Protein AF-A0A383AB41-F1 (afdb_monomer_lite)

Secondary structure (DSSP, 8-state):
--HHHHHTT-----------HHHHHHHHHHHHHTT---HHHHEEEEE-TTSSEE-HHHHHHHHHHHHHHHHHHHHHHHHHHHH-TTS-GGGB-TTTTHHHHHTT-EEEEEET-EEEEEETTTEEEEEE-SEEEETTTTEEEEETHHHH-TTTTHHHHHHHHHHHHB-STTTHHHHHHHHHHHTT-SHHHHHHHHHHTTPPP--PPPPHHHHHHHHHHHHHHSSHHHHHHHH-GGGTT--GGGGG-HHHHTT-

Organism: NCBI:txid408172

Structure (mmCIF, N/CA/C/O backbone):
data_AF-A0A383AB41-F1
#
_entry.id   AF-A0A383AB41-F1
#
loop_
_atom_site.group_PDB
_atom_site.id
_atom_site.type_symbol
_atom_site.label_atom_id
_atom_site.label_alt_id
_atom_site.label_comp_id
_atom_site.label_asym_id
_atom_site.label_entity_id
_atom_site.label_seq_id
_atom_site.pdbx_PDB_ins_code
_atom_site.Cartn_x
_atom_site.Cartn_y
_atom_site.Cartn_z
_atom_site.occupancy
_atom_site.B_iso_or_equiv
_atom_site.auth_seq_id
_atom_site.auth_comp_id
_atom_site.auth_asym_id
_atom_site.auth_atom_id
_atom_site.pdbx_PDB_model_num
ATOM 1 N N . PRO A 1 1 ? -32.112 11.822 20.549 1.00 43.75 1 PRO A N 1
ATOM 2 C CA . PRO A 1 1 ? -31.800 10.436 20.979 1.00 43.75 1 PRO A CA 1
ATOM 3 C C . PRO A 1 1 ? -30.364 10.074 20.582 1.00 43.75 1 PRO A C 1
ATOM 5 O O . PRO A 1 1 ? -30.014 10.236 19.418 1.00 43.75 1 PRO A O 1
ATOM 8 N N . THR A 1 2 ? -29.522 9.680 21.540 1.00 41.16 2 THR A N 1
ATOM 9 C CA . THR A 1 2 ? -28.136 9.263 21.270 1.00 41.16 2 THR A CA 1
ATOM 10 C C . THR A 1 2 ? -28.107 7.908 20.558 1.00 41.16 2 THR A C 1
ATOM 12 O O . THR A 1 2 ? -29.038 7.113 20.694 1.00 41.16 2 THR A O 1
ATOM 15 N N . LEU A 1 3 ? -27.044 7.642 19.795 1.00 40.38 3 LEU A N 1
ATOM 16 C CA . LEU A 1 3 ? -26.811 6.362 19.113 1.00 40.38 3 LEU A CA 1
ATOM 17 C C . LEU A 1 3 ? -26.874 5.173 20.095 1.00 40.38 3 LEU A C 1
ATOM 19 O O . LEU A 1 3 ? -27.523 4.175 19.806 1.00 40.38 3 LEU A O 1
ATOM 23 N N . GLU A 1 4 ? -26.351 5.322 21.315 1.00 42.09 4 GLU A N 1
ATOM 24 C CA . GLU A 1 4 ? -26.454 4.316 22.392 1.00 42.09 4 GLU A CA 1
ATOM 25 C C . GLU A 1 4 ? -27.903 3.999 22.811 1.00 42.09 4 GLU A C 1
ATOM 27 O O . GLU A 1 4 ? -28.241 2.853 23.125 1.00 42.09 4 GLU A O 1
ATOM 32 N N . ALA A 1 5 ? -28.800 4.993 22.775 1.00 46.34 5 ALA A N 1
ATOM 33 C CA . ALA A 1 5 ? -30.218 4.790 23.077 1.00 46.34 5 ALA A CA 1
ATOM 34 C C . ALA A 1 5 ? -30.960 4.034 21.956 1.00 46.34 5 ALA A C 1
ATOM 36 O O . ALA A 1 5 ? -31.997 3.424 22.217 1.00 46.34 5 ALA A O 1
ATOM 37 N N . LEU A 1 6 ? -30.430 4.059 20.728 1.00 42.47 6 LEU A N 1
ATOM 38 C CA . LEU A 1 6 ? -30.897 3.244 19.602 1.00 42.47 6 LEU A CA 1
ATOM 39 C C . LEU A 1 6 ? -30.315 1.820 19.659 1.00 42.47 6 LEU A C 1
ATOM 41 O O . LEU A 1 6 ? -31.045 0.860 19.419 1.00 42.47 6 LEU A O 1
ATOM 45 N N . PHE A 1 7 ? -29.045 1.666 20.052 1.00 54.84 7 PHE A N 1
ATOM 46 C CA . PHE A 1 7 ? -28.349 0.371 20.085 1.00 54.84 7 PHE A CA 1
ATOM 47 C C . PHE A 1 7 ? -28.771 -0.560 21.225 1.00 54.84 7 PHE A C 1
ATOM 49 O O . PHE A 1 7 ? -28.757 -1.775 21.061 1.00 54.84 7 PHE A O 1
ATOM 56 N N . SER A 1 8 ? -29.198 -0.023 22.368 1.00 46.53 8 SER A N 1
ATOM 57 C CA . SER A 1 8 ? -29.609 -0.842 23.522 1.00 46.53 8 SER A CA 1
ATOM 58 C C . SER A 1 8 ? -30.982 -1.518 23.375 1.00 46.53 8 SER A C 1
ATOM 60 O O . SER A 1 8 ? -31.343 -2.342 24.214 1.00 46.53 8 SER A O 1
ATOM 62 N N . LYS A 1 9 ? -31.767 -1.183 22.338 1.00 45.81 9 LYS A N 1
ATOM 63 C CA . LYS A 1 9 ? -33.166 -1.634 22.192 1.00 45.81 9 LYS A CA 1
ATOM 64 C C . LYS A 1 9 ? -33.452 -2.547 21.000 1.00 45.81 9 LYS A C 1
ATOM 66 O O . LYS A 1 9 ? -34.485 -3.212 21.016 1.00 45.81 9 LYS A O 1
ATOM 71 N N . ALA A 1 10 ? -32.595 -2.593 19.983 1.00 44.16 10 ALA A N 1
ATOM 72 C CA . ALA A 1 10 ? -32.853 -3.372 18.774 1.00 44.16 10 ALA A CA 1
ATOM 73 C C . ALA A 1 10 ? -32.077 -4.696 18.808 1.00 44.16 10 ALA A C 1
ATOM 75 O O . ALA A 1 10 ? -30.892 -4.757 18.492 1.00 44.16 10 ALA A O 1
ATOM 76 N N . GLY A 1 11 ? -32.765 -5.762 19.221 1.00 47.12 11 GLY A N 1
ATOM 77 C CA . GLY A 1 11 ? -32.310 -7.128 18.997 1.00 47.12 11 GLY A CA 1
ATOM 78 C C . GLY A 1 11 ? -32.213 -7.425 17.498 1.00 47.12 11 GLY A C 1
ATOM 79 O O . GLY A 1 11 ? -33.107 -7.067 16.734 1.00 47.12 11 GLY A O 1
ATOM 80 N N . THR A 1 12 ? -31.128 -8.110 17.137 1.00 42.53 12 THR A N 1
ATOM 81 C CA . THR A 1 12 ? -30.779 -8.618 15.801 1.00 42.53 12 THR A CA 1
ATOM 82 C C . THR A 1 12 ? -30.351 -7.550 14.790 1.00 42.53 12 THR A C 1
ATOM 84 O O . THR A 1 12 ? -31.156 -6.798 14.248 1.00 42.53 12 THR A O 1
ATOM 87 N N . PHE A 1 13 ? -29.049 -7.542 14.492 1.00 38.53 13 PHE A N 1
ATOM 88 C CA . PHE A 1 13 ? -28.473 -6.807 13.370 1.00 38.53 13 PHE A CA 1
ATOM 89 C C . PHE A 1 13 ? -28.635 -7.611 12.080 1.00 38.53 13 PHE A C 1
ATOM 91 O O . PHE A 1 13 ? -28.317 -8.799 12.042 1.00 38.53 13 PHE A O 1
ATOM 98 N N . TYR A 1 14 ? -29.070 -6.941 11.018 1.00 37.81 14 TYR A N 1
ATOM 99 C CA . TYR A 1 14 ? -28.999 -7.462 9.660 1.00 37.81 14 TYR A CA 1
ATOM 100 C C . TYR A 1 14 ? -27.731 -6.899 9.019 1.00 37.81 14 TYR A C 1
ATOM 102 O O . TYR A 1 14 ? -27.627 -5.692 8.801 1.00 37.81 14 TYR A O 1
ATOM 110 N N . LEU A 1 15 ? -26.751 -7.766 8.757 1.00 36.25 15 LEU A N 1
ATOM 111 C CA . LEU A 1 15 ? -25.710 -7.455 7.783 1.00 36.25 15 LEU A CA 1
ATOM 112 C C . LEU A 1 15 ? -26.409 -7.339 6.425 1.00 36.25 15 LEU A C 1
ATOM 114 O O . LEU A 1 15 ? -27.062 -8.286 5.992 1.00 36.25 15 LEU A O 1
ATOM 118 N N . VAL A 1 16 ? -26.312 -6.177 5.782 1.00 39.78 16 VAL A N 1
ATOM 119 C CA . VAL A 1 16 ? -26.738 -6.031 4.389 1.00 39.78 16 VAL A CA 1
ATOM 120 C C . VAL A 1 16 ? -25.757 -6.852 3.556 1.00 39.78 16 VAL A C 1
ATOM 122 O O . VAL A 1 16 ? -24.579 -6.503 3.469 1.00 39.78 16 VAL A O 1
ATOM 125 N N . GLU A 1 17 ? -26.226 -7.972 3.002 1.00 37.12 17 GLU A N 1
ATOM 126 C CA . GLU A 1 17 ? -25.516 -8.673 1.933 1.00 37.12 17 GLU A CA 1
ATOM 127 C C . GLU A 1 17 ? -25.260 -7.670 0.807 1.00 37.12 17 GLU A C 1
ATOM 129 O O . GLU A 1 17 ? -26.157 -6.932 0.399 1.00 37.12 17 GLU A O 1
ATOM 134 N N . THR A 1 18 ? -24.015 -7.598 0.343 1.00 43.16 18 THR A N 1
ATOM 135 C CA . THR A 1 18 ? -23.634 -6.716 -0.757 1.00 43.16 18 THR A CA 1
ATOM 136 C C . THR A 1 18 ? -24.406 -7.122 -2.008 1.00 43.16 18 THR A C 1
ATOM 138 O O . THR A 1 18 ? -24.096 -8.149 -2.612 1.00 43.16 18 THR A O 1
ATOM 141 N N . GLY A 1 19 ? -25.403 -6.317 -2.378 1.00 47.19 19 GLY A N 1
ATOM 142 C CA . GLY A 1 19 ? -26.074 -6.401 -3.670 1.00 47.19 19 GLY A CA 1
ATOM 143 C C . GLY A 1 19 ? -25.111 -6.145 -4.839 1.00 47.19 19 GLY A C 1
ATOM 144 O O . GLY A 1 19 ? -23.939 -5.797 -4.624 1.00 47.19 19 GLY A O 1
ATOM 145 N N . PRO A 1 20 ? -25.575 -6.345 -6.084 1.00 51.84 20 PRO A N 1
ATOM 146 C CA . PRO A 1 20 ? -24.799 -6.055 -7.285 1.00 51.84 20 PRO A CA 1
ATOM 147 C C . PRO A 1 20 ? -24.289 -4.597 -7.302 1.00 51.84 20 PRO A C 1
ATOM 149 O O . PRO A 1 20 ? -24.782 -3.721 -6.591 1.00 51.84 20 PRO A O 1
ATOM 152 N N . ALA A 1 21 ? -23.199 -4.353 -8.039 1.00 48.94 21 ALA A N 1
ATOM 153 C CA . ALA A 1 21 ? -22.392 -3.130 -7.924 1.00 48.94 21 ALA A CA 1
ATOM 154 C C . ALA A 1 21 ? -23.170 -1.821 -8.179 1.00 48.94 21 ALA A C 1
ATOM 156 O O . ALA A 1 21 ? -22.799 -0.784 -7.634 1.00 48.94 21 ALA A O 1
ATOM 157 N N . ASP A 1 22 ? -24.238 -1.889 -8.969 1.00 51.09 22 ASP A N 1
ATOM 158 C CA . ASP A 1 22 ? -25.191 -0.819 -9.265 1.00 51.09 22 ASP A CA 1
ATOM 159 C C . ASP A 1 22 ? -26.064 -0.437 -8.058 1.00 51.09 22 ASP A C 1
ATOM 161 O O . ASP A 1 22 ? -26.253 0.747 -7.788 1.00 51.09 22 ASP A O 1
ATOM 165 N N . GLU A 1 23 ? -26.501 -1.403 -7.248 1.00 51.78 23 GLU A N 1
ATOM 166 C CA . GLU A 1 23 ? -27.248 -1.130 -6.007 1.00 51.78 23 GLU A CA 1
ATOM 167 C C . GLU A 1 23 ? -26.352 -0.528 -4.910 1.00 51.78 23 GLU A C 1
ATOM 169 O O . GLU A 1 23 ? -26.808 0.183 -4.010 1.00 51.78 23 GLU A O 1
ATOM 174 N N . ARG A 1 24 ? -25.039 -0.776 -4.986 1.00 55.59 24 ARG A N 1
ATOM 175 C CA . ARG A 1 24 ? -24.060 -0.305 -3.997 1.00 55.59 24 ARG A CA 1
ATOM 176 C C . ARG A 1 24 ? -23.895 1.216 -4.022 1.00 55.59 24 ARG A C 1
ATOM 178 O O . ARG A 1 24 ? -23.726 1.816 -2.960 1.00 55.59 24 ARG A O 1
ATOM 185 N N . GLU A 1 25 ? -23.972 1.840 -5.198 1.00 54.09 25 GLU A N 1
ATOM 186 C CA . GLU A 1 25 ? -23.943 3.302 -5.339 1.00 54.09 25 GLU A CA 1
ATOM 187 C C . GLU A 1 25 ? -25.196 3.956 -4.751 1.00 54.09 25 GLU A C 1
ATOM 189 O O . GLU A 1 25 ? -25.080 4.958 -4.046 1.00 54.09 25 GLU A O 1
ATOM 194 N N . GLU A 1 26 ? -26.378 3.368 -4.955 1.00 56.12 26 GLU A N 1
ATOM 195 C CA . GLU 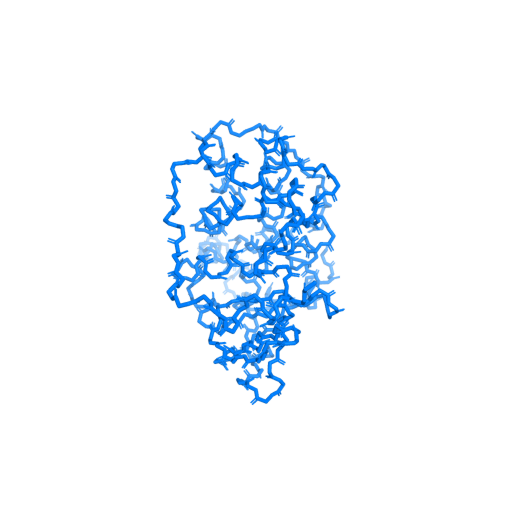A 1 26 ? -27.633 3.881 -4.390 1.00 56.12 26 GLU A CA 1
ATOM 196 C C . GLU A 1 26 ? -27.657 3.780 -2.860 1.00 56.12 26 GLU A C 1
ATOM 198 O O . GLU A 1 26 ? -28.060 4.726 -2.178 1.00 56.12 26 GLU A O 1
ATOM 203 N N . VAL A 1 27 ? -27.154 2.677 -2.296 1.00 57.62 27 VAL A N 1
ATOM 204 C CA . VAL A 1 27 ? -27.009 2.507 -0.840 1.00 57.62 27 VAL A CA 1
ATOM 205 C C . VAL A 1 27 ? -26.000 3.504 -0.263 1.00 57.62 27 VAL A C 1
ATOM 207 O O . VAL A 1 27 ? -26.251 4.100 0.787 1.00 57.62 27 VAL A O 1
ATOM 210 N N . ILE A 1 28 ? -24.879 3.732 -0.954 1.00 59.03 28 ILE A N 1
ATOM 211 C CA . ILE A 1 28 ? -23.882 4.739 -0.571 1.00 59.03 28 ILE A CA 1
ATOM 212 C C . ILE A 1 28 ? -24.489 6.146 -0.609 1.00 59.03 28 ILE A C 1
ATOM 214 O O . ILE A 1 28 ? -24.371 6.881 0.372 1.00 59.03 28 ILE A O 1
ATOM 218 N N . ALA A 1 29 ? -25.173 6.509 -1.695 1.00 60.25 29 ALA A N 1
ATOM 219 C CA . ALA A 1 29 ? -25.826 7.805 -1.842 1.00 60.25 29 ALA A CA 1
ATOM 220 C C . ALA A 1 29 ? -26.911 8.012 -0.775 1.00 60.25 29 ALA A C 1
ATOM 222 O O . ALA A 1 29 ? -27.031 9.102 -0.214 1.00 60.25 29 ALA A O 1
ATOM 223 N N . PHE A 1 30 ? -27.659 6.959 -0.439 1.00 59.47 30 PHE A N 1
ATOM 224 C CA . PHE A 1 30 ? -28.627 6.970 0.651 1.00 59.47 30 PHE A CA 1
ATOM 225 C C . PHE A 1 30 ? -27.957 7.199 2.014 1.00 59.47 30 PHE A C 1
ATOM 227 O O . PHE A 1 30 ? -28.417 8.047 2.777 1.00 59.47 30 PHE A O 1
ATOM 234 N N . TYR A 1 31 ? -26.857 6.507 2.329 1.00 56.84 31 TYR A N 1
ATOM 235 C CA . TYR A 1 31 ? -26.125 6.716 3.587 1.00 56.84 31 TYR A CA 1
ATOM 236 C C . TYR A 1 31 ? -25.540 8.124 3.694 1.00 56.84 31 TYR A C 1
ATOM 238 O O . TYR A 1 31 ? -25.684 8.760 4.742 1.00 56.84 31 TYR A O 1
ATOM 246 N N . ASP A 1 32 ? -24.965 8.639 2.607 1.00 56.56 32 ASP A N 1
ATOM 247 C CA . ASP A 1 32 ? -24.421 9.994 2.546 1.00 56.56 32 ASP A CA 1
ATOM 248 C C . ASP A 1 32 ? -25.549 11.041 2.716 1.00 56.56 32 ASP A C 1
ATOM 250 O O . ASP A 1 32 ? -25.427 11.961 3.532 1.00 56.56 32 ASP A O 1
ATOM 254 N N . ALA A 1 33 ? -26.699 10.865 2.046 1.00 60.09 33 ALA A N 1
ATOM 255 C CA . ALA A 1 33 ? -27.877 11.734 2.182 1.00 60.09 33 ALA A CA 1
ATOM 256 C C . ALA A 1 33 ? -28.480 11.705 3.597 1.00 60.09 33 ALA A C 1
ATOM 258 O O . ALA A 1 33 ? -28.893 12.738 4.133 1.00 60.09 33 ALA A O 1
ATOM 259 N N . MET A 1 34 ? -28.489 10.531 4.228 1.00 55.38 34 MET A N 1
ATOM 260 C CA . MET A 1 34 ? -28.978 10.333 5.592 1.00 55.38 34 MET A CA 1
ATOM 261 C C . MET A 1 34 ? -27.948 10.716 6.663 1.00 55.38 34 MET A C 1
ATOM 263 O O . MET A 1 34 ? -28.256 10.644 7.855 1.00 55.38 34 MET A O 1
ATOM 267 N N . LYS A 1 35 ? -26.737 11.140 6.266 1.00 54.66 35 LYS A N 1
ATOM 268 C CA . LYS A 1 35 ? -25.600 11.425 7.159 1.00 54.66 35 LYS A CA 1
ATOM 269 C C . LYS A 1 35 ? -25.277 10.257 8.099 1.00 54.66 35 LYS A C 1
ATOM 271 O O . LYS A 1 35 ? -24.832 10.463 9.231 1.00 54.66 35 LYS A O 1
ATOM 276 N N . ILE A 1 36 ? -25.523 9.032 7.642 1.00 50.25 36 ILE A N 1
ATOM 277 C CA . ILE A 1 36 ? -25.194 7.818 8.381 1.00 50.25 36 ILE A CA 1
ATOM 278 C C . ILE A 1 36 ? -23.685 7.628 8.254 1.00 50.25 36 ILE A C 1
ATOM 280 O O . ILE A 1 36 ? -23.172 7.358 7.170 1.00 50.25 36 ILE A O 1
ATOM 284 N N . ARG A 1 37 ? -22.958 7.797 9.364 1.00 48.31 37 ARG A N 1
ATOM 285 C CA . ARG A 1 37 ? -21.518 7.519 9.398 1.00 48.31 37 ARG A CA 1
ATOM 286 C C . ARG A 1 37 ? -21.278 6.037 9.125 1.00 48.31 37 ARG A C 1
ATOM 288 O O . ARG A 1 37 ? -21.900 5.181 9.754 1.00 48.31 37 ARG A O 1
ATOM 295 N N . ARG A 1 38 ? -20.342 5.733 8.225 1.00 57.91 38 ARG A N 1
ATOM 296 C CA . ARG A 1 38 ? -19.913 4.353 7.977 1.00 57.91 38 ARG A CA 1
ATOM 297 C C . ARG A 1 38 ? -19.118 3.869 9.179 1.00 57.91 38 ARG A C 1
ATOM 299 O O . ARG A 1 38 ? -18.475 4.662 9.869 1.00 57.91 38 ARG A O 1
ATOM 306 N N . LEU A 1 39 ? -19.121 2.559 9.414 1.00 56.28 39 LEU A N 1
ATOM 307 C CA . LEU A 1 39 ? -18.402 1.981 10.548 1.00 56.28 39 LEU A CA 1
ATOM 308 C C . LEU A 1 39 ? -16.907 2.344 10.503 1.00 56.28 39 LEU A C 1
ATOM 310 O O . LEU A 1 39 ? -16.376 2.818 11.502 1.00 56.28 39 LEU A O 1
ATOM 314 N N . ARG A 1 40 ? -16.270 2.250 9.327 1.00 57.25 40 ARG A N 1
ATOM 315 C CA . ARG A 1 40 ? -14.868 2.656 9.105 1.00 57.25 40 ARG A CA 1
ATOM 316 C C . ARG A 1 40 ? -14.561 4.134 9.335 1.00 57.25 40 ARG A C 1
ATOM 318 O O . ARG A 1 40 ? -13.438 4.455 9.698 1.00 57.25 40 ARG A O 1
ATOM 325 N N . ASP A 1 41 ? -15.555 5.003 9.174 1.00 56.69 41 ASP A N 1
ATOM 326 C CA . ASP A 1 41 ? -15.418 6.445 9.416 1.00 56.69 41 ASP A CA 1
ATOM 327 C C . ASP A 1 41 ? -15.672 6.780 10.893 1.00 56.69 41 ASP A C 1
ATOM 329 O O . ASP A 1 41 ? -15.512 7.921 11.326 1.00 56.69 41 ASP A O 1
ATOM 333 N N . SER A 1 42 ? -16.143 5.792 11.660 1.00 61.66 42 SER A N 1
ATOM 334 C CA . SER A 1 42 ? -16.556 5.944 13.052 1.00 61.66 42 SER A CA 1
ATOM 335 C C . SER A 1 42 ? -15.531 5.387 14.032 1.00 61.66 42 SER A C 1
ATOM 337 O O . SER A 1 42 ? -15.504 5.846 15.173 1.00 61.66 42 SER A O 1
ATOM 339 N N . TYR A 1 43 ? -14.699 4.423 13.617 1.00 61.62 43 TYR A N 1
ATOM 340 C CA . TYR A 1 43 ? -13.622 3.911 14.460 1.00 61.62 43 TYR A CA 1
ATOM 341 C C . TYR A 1 43 ? -12.271 4.548 14.124 1.00 61.62 43 TYR A C 1
ATOM 343 O O . TYR A 1 43 ? -11.906 4.717 12.962 1.00 61.62 43 TYR A O 1
ATOM 351 N N . THR A 1 44 ? -11.489 4.861 15.156 1.00 67.12 44 THR A N 1
ATOM 352 C CA . THR A 1 44 ? -10.058 5.126 15.010 1.00 67.12 44 THR A CA 1
ATOM 353 C C . THR A 1 44 ? -9.309 3.805 15.075 1.00 67.12 44 THR A C 1
ATOM 355 O O . THR A 1 44 ? -9.674 2.903 15.822 1.00 67.12 44 THR A O 1
ATOM 358 N N . ALA A 1 45 ? -8.282 3.655 14.249 1.00 65.50 45 ALA A N 1
ATOM 359 C CA . ALA A 1 45 ? -7.452 2.462 14.233 1.00 65.50 45 ALA A CA 1
ATOM 360 C C . ALA A 1 45 ? -6.049 2.874 14.658 1.00 65.50 45 ALA A C 1
ATOM 362 O O . ALA A 1 45 ? -5.376 3.596 13.924 1.00 65.50 45 ALA A O 1
ATOM 363 N N . GLU A 1 46 ? -5.639 2.445 15.842 1.00 70.06 46 GLU A N 1
ATOM 364 C CA . GLU A 1 46 ? -4.334 2.754 16.413 1.00 70.06 46 GLU A CA 1
ATOM 365 C C . GLU A 1 46 ? -3.495 1.487 16.469 1.00 70.06 46 GLU A C 1
ATOM 367 O O . GLU A 1 46 ? -3.992 0.396 16.762 1.00 70.06 46 GLU A O 1
ATOM 372 N N . VAL A 1 47 ? -2.198 1.623 16.211 1.00 66.81 47 VAL A N 1
ATOM 373 C CA . VAL A 1 47 ? -1.257 0.534 16.474 1.00 66.81 47 VAL A CA 1
ATOM 374 C C . VAL A 1 47 ? -1.303 0.253 17.958 1.00 66.81 47 VAL A C 1
ATOM 376 O O . VAL A 1 47 ? -1.049 1.149 18.768 1.00 66.81 47 VAL A O 1
ATOM 379 N N . ASP A 1 48 ? -1.592 -0.986 18.337 1.00 69.38 48 ASP A N 1
ATOM 380 C CA . ASP A 1 48 ? -1.411 -1.347 19.729 1.00 69.38 48 ASP A CA 1
ATOM 381 C C . ASP A 1 48 ? 0.100 -1.346 19.991 1.00 69.38 48 ASP A C 1
ATOM 383 O O . ASP A 1 48 ? 0.826 -2.227 19.536 1.00 69.38 48 ASP A O 1
ATOM 387 N N . SER A 1 49 ? 0.586 -0.309 20.679 1.00 58.34 49 SER A N 1
ATOM 388 C CA . SER A 1 49 ? 2.013 -0.060 20.936 1.00 58.34 49 SER A CA 1
ATOM 389 C C . SER A 1 49 ? 2.710 -1.188 21.703 1.00 58.34 49 SER A C 1
ATOM 391 O O . SER A 1 49 ? 3.938 -1.218 21.774 1.00 58.34 49 SER A O 1
ATOM 393 N N . LYS A 1 50 ? 1.937 -2.124 22.268 1.00 66.12 50 LYS A N 1
ATOM 394 C CA . LYS A 1 50 ? 2.418 -3.336 22.943 1.00 66.12 50 LYS A CA 1
ATOM 395 C C . LYS A 1 50 ? 2.282 -4.602 22.093 1.00 66.12 50 LYS A C 1
ATOM 397 O O . LYS A 1 50 ? 2.672 -5.673 22.553 1.00 66.12 50 LYS A O 1
ATOM 402 N N . SER A 1 51 ? 1.705 -4.499 20.901 1.00 67.38 51 SER A N 1
ATOM 403 C CA . SER A 1 51 ? 1.450 -5.628 20.016 1.00 67.38 51 SER A CA 1
ATOM 404 C C . SER A 1 51 ? 2.533 -5.792 18.958 1.00 67.38 51 SER A C 1
ATOM 406 O O . SER A 1 51 ? 3.052 -4.824 18.399 1.00 67.38 51 SER A O 1
ATOM 408 N N . GLY A 1 52 ? 2.854 -7.053 18.689 1.00 80.38 52 GLY A N 1
ATOM 409 C CA . GLY A 1 52 ? 3.834 -7.436 17.690 1.00 80.38 52 GLY A CA 1
ATOM 410 C C . GLY A 1 52 ? 5.269 -7.012 18.011 1.00 80.38 52 GLY A C 1
ATOM 411 O O . GLY A 1 52 ? 5.587 -6.457 19.064 1.00 80.38 52 GLY A O 1
ATOM 412 N N . ARG A 1 53 ? 6.179 -7.333 17.094 1.00 87.19 53 ARG A N 1
ATOM 413 C CA . ARG A 1 53 ? 7.595 -6.961 17.186 1.00 87.19 53 ARG A CA 1
ATOM 414 C C . ARG A 1 53 ? 7.997 -6.191 15.941 1.00 87.19 53 ARG A C 1
ATOM 416 O O . ARG A 1 53 ? 7.902 -6.729 14.842 1.00 87.19 53 ARG A O 1
ATOM 423 N N . ASP A 1 54 ? 8.509 -4.977 16.124 1.00 88.62 54 ASP A N 1
ATOM 424 C CA . ASP A 1 54 ? 9.101 -4.209 15.030 1.00 88.62 54 ASP A CA 1
ATOM 425 C C . ASP A 1 54 ? 10.404 -4.875 14.569 1.00 88.62 54 ASP A C 1
ATOM 427 O O . ASP A 1 54 ? 11.357 -5.046 15.337 1.00 88.62 54 ASP A O 1
ATOM 431 N N . ILE A 1 55 ? 10.414 -5.290 13.309 1.00 89.06 55 ILE A N 1
ATOM 432 C CA . ILE A 1 55 ? 11.529 -5.961 12.643 1.00 89.06 55 ILE A CA 1
ATOM 433 C C . ILE A 1 55 ? 11.955 -5.208 11.377 1.00 89.06 55 ILE A C 1
ATOM 435 O O . ILE A 1 55 ? 12.628 -5.771 10.511 1.00 89.06 55 ILE A O 1
ATOM 439 N N . THR A 1 56 ? 11.587 -3.931 11.256 1.00 85.94 56 THR A N 1
ATOM 440 C CA . THR A 1 56 ? 11.853 -3.105 10.068 1.00 85.94 56 THR A CA 1
ATOM 441 C C . THR A 1 56 ? 13.334 -3.148 9.675 1.00 85.94 56 THR A C 1
ATOM 443 O O . THR A 1 56 ? 13.671 -3.444 8.530 1.00 85.94 56 THR A O 1
ATOM 446 N N .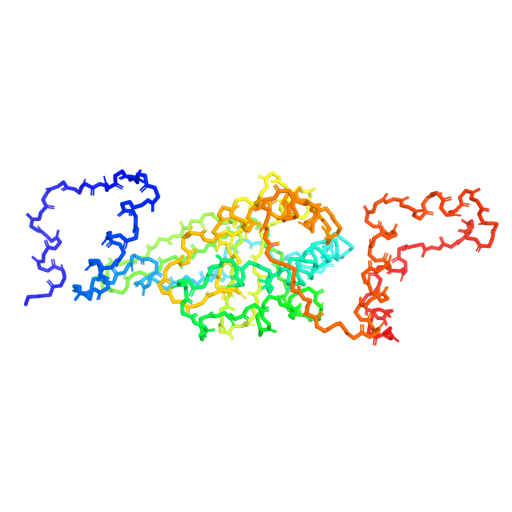 ASN A 1 57 ? 14.236 -2.999 10.651 1.00 82.88 57 ASN A N 1
ATOM 447 C CA . ASN A 1 57 ? 15.690 -3.023 10.431 1.00 82.88 57 ASN A CA 1
ATOM 448 C C . ASN A 1 57 ? 16.235 -4.390 9.972 1.00 82.88 57 ASN A C 1
ATOM 450 O O . ASN A 1 57 ? 17.328 -4.457 9.418 1.00 82.88 57 ASN A O 1
ATOM 454 N N . LEU A 1 58 ? 15.494 -5.479 10.198 1.00 81.31 58 LEU A N 1
ATOM 455 C CA . LEU A 1 58 ? 15.853 -6.838 9.767 1.00 81.31 58 LEU A CA 1
ATOM 456 C C . LEU A 1 58 ? 15.280 -7.181 8.382 1.00 81.31 58 LEU A C 1
ATOM 458 O O . LEU A 1 58 ? 15.585 -8.234 7.826 1.00 81.31 58 LEU A O 1
ATOM 462 N N . SER A 1 59 ? 14.430 -6.311 7.832 1.00 75.81 59 SER A N 1
ATOM 463 C CA . SER A 1 59 ? 13.651 -6.584 6.622 1.00 75.81 59 SER A CA 1
ATOM 464 C C . SER A 1 59 ? 14.340 -6.116 5.336 1.00 75.81 59 SER A C 1
ATOM 466 O O . SER A 1 59 ? 14.068 -6.677 4.274 1.00 75.81 59 SER A O 1
ATOM 468 N N . GLY A 1 60 ? 15.273 -5.159 5.444 1.00 70.69 60 GLY A N 1
ATOM 469 C CA . GLY A 1 60 ? 16.237 -4.749 4.413 1.00 70.69 60 GLY A CA 1
ATOM 470 C C . GLY A 1 60 ? 15.742 -4.882 2.967 1.00 70.69 60 GLY A C 1
ATOM 471 O O . GLY A 1 60 ? 14.762 -4.262 2.567 1.00 70.69 60 GLY A O 1
ATOM 472 N N . GLY A 1 61 ? 16.404 -5.735 2.178 1.00 70.81 61 GLY A N 1
ATOM 473 C CA . GLY A 1 61 ? 16.114 -5.914 0.751 1.00 70.81 61 GLY A CA 1
ATOM 474 C C . GLY A 1 61 ? 14.691 -6.379 0.403 1.00 70.81 61 GLY A C 1
ATOM 475 O O . GLY A 1 61 ? 14.215 -6.037 -0.677 1.00 70.81 61 GLY A O 1
ATOM 476 N N . ARG A 1 62 ? 13.986 -7.101 1.292 1.00 79.38 62 ARG A N 1
ATOM 477 C CA . ARG A 1 62 ? 12.582 -7.507 1.060 1.00 79.38 62 ARG A CA 1
ATOM 478 C C . ARG A 1 62 ? 11.649 -6.294 1.073 1.00 79.38 62 ARG A C 1
ATOM 480 O O . ARG A 1 62 ? 10.768 -6.170 0.226 1.00 79.38 62 ARG A O 1
ATOM 487 N N . LEU A 1 63 ? 11.911 -5.348 1.978 1.00 83.88 63 LEU A N 1
ATOM 488 C CA . LEU A 1 63 ? 11.164 -4.095 2.067 1.00 8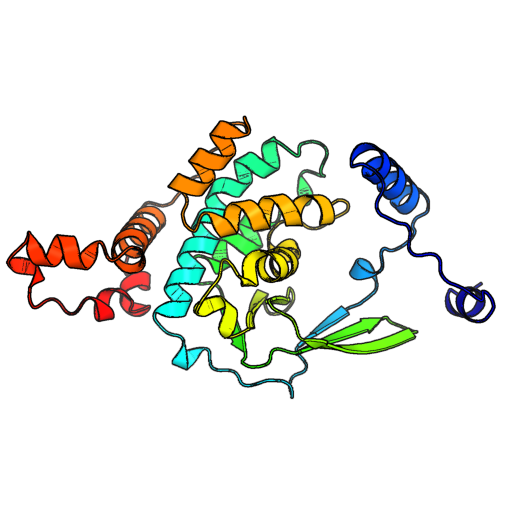3.88 63 LEU A CA 1
ATOM 489 C C . LEU A 1 63 ? 11.303 -3.258 0.788 1.00 83.88 63 LEU A C 1
ATOM 491 O O . LEU A 1 63 ? 10.333 -2.652 0.336 1.00 83.88 63 LEU A O 1
ATOM 495 N N . GLN A 1 64 ? 12.482 -3.276 0.162 1.00 81.69 64 GLN A N 1
ATOM 496 C CA . GLN A 1 64 ? 12.707 -2.577 -1.103 1.00 81.69 64 GLN A CA 1
ATOM 497 C C . GLN A 1 64 ? 11.882 -3.166 -2.257 1.00 81.69 64 GLN A C 1
ATOM 499 O O . GLN A 1 64 ? 11.394 -2.424 -3.116 1.00 81.69 64 GLN A O 1
ATOM 504 N N . GLY A 1 65 ? 11.682 -4.488 -2.260 1.00 82.62 65 GLY A N 1
ATOM 505 C CA . GLY A 1 65 ? 10.778 -5.163 -3.190 1.00 82.62 65 GLY A CA 1
ATOM 506 C C . GLY A 1 65 ? 9.362 -4.595 -3.109 1.00 82.62 65 GLY A C 1
ATOM 507 O O . GLY A 1 65 ? 8.818 -4.142 -4.118 1.00 82.62 65 GLY A O 1
ATOM 508 N N . LEU A 1 66 ? 8.814 -4.510 -1.894 1.00 88.38 66 LEU A N 1
ATOM 509 C CA . LEU A 1 66 ? 7.497 -3.921 -1.655 1.00 88.38 66 LEU A CA 1
ATOM 510 C C . LEU A 1 66 ? 7.439 -2.440 -2.055 1.00 88.38 66 LEU A C 1
ATOM 512 O O . LEU A 1 66 ? 6.516 -2.049 -2.765 1.00 88.38 66 LEU A O 1
ATOM 516 N N . LYS A 1 67 ? 8.428 -1.620 -1.671 1.00 89.31 67 LYS A N 1
ATOM 517 C CA . LYS A 1 67 ? 8.484 -0.197 -2.067 1.00 89.31 67 LYS A CA 1
ATOM 518 C C . LYS A 1 67 ? 8.392 -0.014 -3.579 1.00 89.31 67 LYS A C 1
ATOM 520 O O . LYS A 1 67 ? 7.654 0.839 -4.062 1.00 89.31 67 LYS A O 1
ATOM 525 N N . SER A 1 68 ? 9.067 -0.877 -4.330 1.00 85.62 68 SER A N 1
ATOM 526 C CA . SER A 1 68 ? 9.033 -0.857 -5.794 1.00 85.62 68 SER A CA 1
ATOM 527 C C . SER A 1 68 ? 7.632 -1.153 -6.345 1.00 85.62 68 SER A C 1
ATOM 529 O O . SER A 1 68 ? 7.193 -0.510 -7.300 1.00 85.62 68 SER A O 1
ATOM 531 N N . VAL A 1 69 ? 6.904 -2.090 -5.725 1.00 90.25 69 VAL A N 1
ATOM 532 C CA . VAL A 1 69 ? 5.505 -2.393 -6.072 1.00 90.25 69 VAL A CA 1
ATOM 533 C C . VAL A 1 69 ? 4.585 -1.218 -5.731 1.00 90.25 69 VAL A C 1
ATOM 535 O O . VAL A 1 69 ? 3.753 -0.844 -6.555 1.00 90.25 69 VAL A O 1
ATOM 538 N N . LEU A 1 70 ? 4.750 -0.598 -4.558 1.00 93.12 70 LEU A N 1
ATOM 539 C CA . LEU A 1 70 ? 3.952 0.563 -4.142 1.00 93.12 70 LEU A CA 1
ATOM 540 C C . LEU A 1 70 ? 4.198 1.782 -5.037 1.00 93.12 70 LEU A C 1
ATOM 542 O O . LEU A 1 70 ? 3.255 2.495 -5.378 1.00 93.12 70 LEU A O 1
ATOM 546 N N . HIS A 1 71 ? 5.444 1.995 -5.463 1.00 90.56 71 HIS A N 1
ATOM 547 C CA . HIS A 1 71 ? 5.779 3.026 -6.437 1.00 90.56 71 HIS A CA 1
ATOM 548 C C . HIS A 1 71 ? 5.071 2.763 -7.771 1.00 90.56 71 HIS A C 1
ATOM 550 O O . HIS A 1 71 ? 4.355 3.629 -8.266 1.00 90.56 71 HIS A O 1
ATOM 556 N N . ALA A 1 72 ? 5.186 1.545 -8.312 1.00 91.50 72 ALA A N 1
ATOM 557 C CA . ALA A 1 72 ? 4.491 1.154 -9.537 1.00 91.50 72 ALA A CA 1
ATOM 558 C C . ALA A 1 72 ? 2.969 1.346 -9.435 1.00 91.50 72 ALA A C 1
ATOM 560 O O . ALA A 1 72 ? 2.355 1.873 -10.363 1.00 91.50 72 ALA A O 1
ATOM 561 N N . LEU A 1 73 ? 2.373 0.979 -8.295 1.00 95.25 73 LEU A N 1
ATOM 562 C CA . LEU A 1 73 ? 0.960 1.214 -8.019 1.00 95.25 73 LEU A CA 1
ATOM 563 C C . LEU A 1 73 ? 0.640 2.714 -8.088 1.00 95.25 73 LEU A C 1
ATOM 565 O O . LEU A 1 73 ? -0.267 3.107 -8.818 1.00 95.25 73 LEU A O 1
ATOM 569 N N . ALA A 1 74 ? 1.416 3.563 -7.406 1.00 94.88 74 ALA A N 1
ATOM 570 C CA . ALA A 1 74 ? 1.235 5.016 -7.430 1.00 94.88 74 ALA A CA 1
ATOM 571 C C . ALA A 1 74 ? 1.307 5.600 -8.850 1.00 94.88 74 ALA A C 1
ATOM 573 O O . ALA A 1 74 ? 0.537 6.505 -9.181 1.00 94.88 74 ALA A O 1
ATOM 574 N N . MET A 1 75 ? 2.197 5.069 -9.690 1.00 92.56 75 MET A N 1
ATOM 575 C CA . MET A 1 75 ? 2.381 5.515 -11.070 1.00 92.56 75 MET A CA 1
ATOM 576 C C . MET A 1 75 ? 1.178 5.217 -11.968 1.00 92.56 75 MET A C 1
ATOM 578 O O . MET A 1 75 ? 0.888 6.005 -12.868 1.00 92.56 75 MET A O 1
ATOM 582 N N . VAL A 1 76 ? 0.452 4.122 -11.716 1.00 94.62 76 VAL A N 1
ATOM 583 C CA . VAL A 1 76 ? -0.726 3.738 -12.514 1.00 94.62 76 VAL A CA 1
ATOM 584 C C . VAL A 1 76 ? -2.050 4.286 -11.969 1.00 94.62 76 VAL A C 1
ATOM 586 O O . VAL A 1 76 ? -3.046 4.303 -12.694 1.00 94.62 76 VAL A O 1
ATOM 589 N N . MET A 1 77 ? -2.076 4.808 -10.736 1.00 95.25 77 MET A N 1
ATOM 590 C CA . MET A 1 77 ? -3.272 5.423 -10.138 1.00 95.25 77 MET A CA 1
ATOM 591 C C . MET A 1 77 ? -3.937 6.541 -10.959 1.00 95.25 77 MET A C 1
ATOM 593 O O . MET A 1 77 ? -5.164 6.559 -10.950 1.00 95.25 77 MET A O 1
ATOM 597 N N . PRO A 1 78 ? -3.245 7.415 -11.726 1.00 94.31 78 PRO A N 1
ATOM 598 C CA . PRO A 1 78 ? -3.933 8.406 -12.564 1.00 94.31 78 PRO A CA 1
ATOM 599 C C . PRO A 1 78 ? -4.915 7.787 -13.568 1.00 94.31 78 PRO A C 1
ATOM 601 O O . PRO A 1 78 ? -5.905 8.411 -13.946 1.00 94.31 78 PRO A O 1
ATOM 604 N N . ARG A 1 79 ? -4.648 6.555 -14.020 1.00 94.44 79 ARG A N 1
ATOM 605 C CA . ARG A 1 79 ? -5.537 5.821 -14.929 1.00 94.44 79 ARG A CA 1
ATOM 606 C C . ARG A 1 79 ? -6.798 5.360 -14.208 1.00 94.44 79 ARG A C 1
ATOM 608 O O . ARG A 1 79 ? -7.887 5.456 -14.768 1.00 94.44 79 ARG A O 1
ATOM 615 N N . VAL A 1 80 ? -6.644 4.889 -12.968 1.00 94.06 80 VAL A N 1
ATOM 616 C CA . VAL A 1 80 ? -7.758 4.494 -12.094 1.00 94.06 80 VAL A CA 1
ATOM 617 C C . VAL A 1 80 ? -8.590 5.716 -11.716 1.00 94.06 80 VAL A C 1
ATOM 619 O O . VAL A 1 80 ? -9.798 5.692 -11.910 1.00 94.06 80 VAL A O 1
ATOM 622 N N . GLU A 1 81 ? -7.946 6.810 -11.302 1.00 93.38 81 GLU A N 1
ATOM 623 C CA . GLU A 1 81 ? -8.573 8.116 -11.056 1.00 93.38 81 GLU A CA 1
ATOM 624 C C . GLU A 1 81 ? -9.423 8.561 -12.247 1.00 93.38 81 GLU A C 1
ATOM 626 O O . GLU A 1 81 ? -10.585 8.923 -12.088 1.00 93.38 81 GLU A O 1
ATOM 631 N N . LYS A 1 82 ? -8.884 8.454 -13.466 1.00 91.62 82 LYS A N 1
ATOM 632 C CA . LYS A 1 82 ? -9.608 8.859 -14.673 1.00 91.62 82 LYS A CA 1
ATOM 633 C C . LYS A 1 82 ? -10.791 7.951 -15.024 1.00 91.62 82 LYS A C 1
ATOM 635 O O . LYS A 1 82 ? -11.7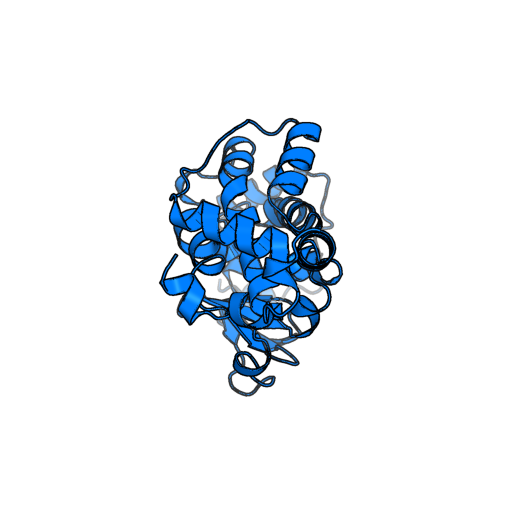47 8.432 -15.621 1.00 91.62 82 LYS A O 1
ATOM 640 N N . GLN A 1 83 ? -10.711 6.660 -14.708 1.00 91.25 83 GLN A N 1
ATOM 641 C CA . GLN A 1 83 ? -11.776 5.680 -14.951 1.00 91.25 83 GLN A CA 1
ATOM 642 C C . GLN A 1 83 ? -12.868 5.708 -13.868 1.00 91.25 83 GLN A C 1
ATOM 644 O O . GLN A 1 83 ? -13.976 5.223 -14.095 1.00 91.25 83 GLN A O 1
ATOM 649 N N . ARG A 1 84 ? -12.557 6.277 -12.702 1.00 88.75 84 ARG A N 1
ATOM 650 C CA . ARG A 1 84 ? -13.451 6.466 -11.556 1.00 88.75 84 ARG A CA 1
ATOM 651 C C . ARG A 1 84 ? -13.839 7.940 -11.417 1.00 88.75 84 ARG A C 1
ATOM 653 O O . ARG A 1 84 ? -13.717 8.524 -10.346 1.00 88.75 84 ARG A O 1
ATOM 660 N N . ASP A 1 85 ? -14.298 8.542 -12.510 1.00 83.75 85 ASP A N 1
ATOM 661 C CA . ASP A 1 85 ? -14.666 9.963 -12.580 1.00 83.75 85 ASP A CA 1
ATOM 662 C C . ASP A 1 85 ? -15.928 10.331 -11.778 1.00 83.75 85 ASP A C 1
ATOM 664 O O . ASP A 1 85 ? -16.157 11.509 -11.508 1.00 83.75 85 ASP A O 1
ATOM 668 N N . HIS A 1 86 ? -16.707 9.334 -11.351 1.00 81.00 86 HIS A N 1
ATOM 669 C CA . HIS A 1 86 ? -17.796 9.489 -10.385 1.00 81.00 86 HIS A CA 1
ATOM 670 C C . HIS A 1 86 ? -17.304 9.741 -8.948 1.00 81.00 86 HIS A C 1
ATOM 672 O O . HIS A 1 86 ? -18.071 10.243 -8.126 1.00 81.00 86 HIS A O 1
ATOM 678 N N . LEU A 1 87 ? -16.047 9.406 -8.619 1.00 82.75 87 LEU A N 1
ATOM 679 C CA . LEU A 1 87 ? -15.464 9.707 -7.311 1.00 82.75 87 LEU A CA 1
ATOM 680 C C . LEU A 1 87 ? -15.016 11.171 -7.247 1.00 82.75 87 LEU A C 1
ATOM 682 O O . LEU A 1 87 ? -14.507 11.732 -8.218 1.00 82.75 87 LEU A O 1
ATOM 686 N N . GLY A 1 88 ? -15.171 11.787 -6.073 1.00 76.12 88 GLY A N 1
ATOM 687 C CA . GLY A 1 88 ? -14.813 13.189 -5.862 1.00 76.12 88 GLY A CA 1
ATOM 688 C C . GLY A 1 88 ? -13.344 13.473 -6.223 1.00 76.12 88 GLY A C 1
ATOM 689 O O . GLY A 1 88 ? -12.455 12.793 -5.704 1.00 76.12 88 GLY A O 1
ATOM 690 N N . PRO A 1 89 ? -13.049 14.484 -7.064 1.00 79.19 89 PRO A N 1
ATOM 691 C CA . PRO A 1 89 ? -11.692 14.730 -7.559 1.00 79.19 89 PRO A CA 1
ATOM 692 C C . PRO A 1 89 ? -10.702 15.085 -6.440 1.00 79.19 89 PRO A C 1
ATOM 694 O O . PRO A 1 89 ? -9.529 14.727 -6.515 1.00 79.19 89 PRO A O 1
ATOM 697 N N . ASP A 1 90 ? -11.173 15.729 -5.372 1.00 81.00 90 ASP A N 1
ATOM 698 C CA . ASP A 1 90 ? -10.336 16.126 -4.234 1.00 81.00 90 ASP A CA 1
ATOM 699 C C . ASP A 1 90 ? -9.987 14.963 -3.291 1.00 81.00 90 ASP A C 1
ATOM 701 O O . ASP A 1 90 ? -9.095 15.102 -2.451 1.00 81.00 90 ASP A O 1
ATOM 705 N N . GLY A 1 91 ? -10.652 13.811 -3.440 1.00 86.25 91 GLY A N 1
ATOM 706 C CA . GLY A 1 91 ? -10.414 12.633 -2.607 1.00 86.25 91 GLY A CA 1
ATOM 707 C C . GLY A 1 91 ? -9.130 11.883 -2.961 1.00 86.25 91 GLY A C 1
ATOM 708 O O . GLY A 1 91 ? -8.599 11.152 -2.132 1.00 86.25 91 GLY A O 1
ATOM 709 N N . TRP A 1 92 ? -8.566 12.068 -4.158 1.00 92.31 92 TRP A N 1
ATOM 710 C CA . TRP A 1 92 ? -7.379 11.331 -4.604 1.00 92.31 92 TRP A CA 1
ATOM 711 C C . TRP A 1 92 ? -6.094 11.811 -3.910 1.00 92.31 92 TRP A C 1
ATOM 713 O O . TRP A 1 92 ? -5.464 12.804 -4.284 1.00 92.31 92 TRP A O 1
ATOM 723 N N . VAL A 1 93 ? -5.645 11.048 -2.911 1.00 93.12 93 VAL A N 1
ATOM 724 C CA . VAL A 1 93 ? -4.481 11.363 -2.063 1.00 93.12 93 VAL A CA 1
ATOM 725 C C . VAL A 1 93 ? -3.235 10.532 -2.380 1.00 93.12 93 VAL A C 1
ATOM 727 O O . VAL A 1 93 ? -2.176 10.784 -1.798 1.00 93.12 93 VAL A O 1
ATOM 730 N N . TYR A 1 94 ? -3.296 9.615 -3.351 1.00 93.88 94 TYR A N 1
ATOM 731 C CA . TYR A 1 94 ? -2.172 8.746 -3.739 1.00 93.88 94 TYR A CA 1
ATOM 732 C C . TYR A 1 94 ? -0.879 9.497 -4.079 1.00 93.88 94 TYR A C 1
ATOM 734 O O . TYR A 1 94 ? 0.209 9.021 -3.764 1.00 93.88 94 TYR A O 1
ATOM 742 N N . ARG A 1 95 ? -0.964 10.709 -4.638 1.00 91.56 95 ARG A N 1
ATOM 743 C CA . ARG A 1 95 ? 0.217 11.551 -4.906 1.00 91.56 95 ARG A CA 1
ATOM 744 C C . ARG A 1 95 ? 0.910 12.017 -3.620 1.00 91.56 95 ARG A C 1
ATOM 746 O O . ARG A 1 95 ? 2.121 12.203 -3.613 1.00 91.56 95 ARG A O 1
ATOM 753 N N . LYS A 1 96 ? 0.141 12.230 -2.546 1.00 90.19 96 LYS A N 1
ATOM 754 C CA . LYS A 1 96 ? 0.606 12.762 -1.253 1.00 90.19 96 LYS A CA 1
ATOM 755 C C . LYS A 1 96 ? 0.967 11.667 -0.250 1.00 90.19 96 LYS A C 1
ATOM 757 O O . LYS A 1 96 ? 1.775 11.927 0.635 1.00 90.19 96 LYS A O 1
ATOM 762 N N . ARG A 1 97 ? 0.335 10.491 -0.343 1.00 92.25 97 ARG A N 1
ATOM 763 C CA . ARG A 1 97 ? 0.463 9.409 0.647 1.00 92.25 97 ARG A CA 1
ATOM 764 C C . ARG A 1 97 ? 1.080 8.145 0.053 1.00 92.25 97 ARG A C 1
ATOM 766 O O . ARG A 1 97 ? 2.107 7.716 0.556 1.00 92.25 97 ARG A O 1
ATOM 773 N N . LEU A 1 98 ? 0.532 7.591 -1.032 1.00 94.62 98 LEU A N 1
ATOM 774 C CA . LEU A 1 98 ? 1.061 6.357 -1.635 1.00 94.62 98 LEU A CA 1
ATOM 775 C C . LEU A 1 98 ? 2.420 6.550 -2.329 1.00 94.62 98 LEU A C 1
ATOM 777 O O . LEU A 1 98 ? 3.340 5.775 -2.083 1.00 94.62 98 LEU A O 1
ATOM 781 N N . LYS A 1 99 ? 2.566 7.580 -3.175 1.00 91.00 99 LYS A N 1
ATOM 782 C CA . LYS A 1 99 ? 3.806 7.838 -3.926 1.00 91.00 99 LYS A CA 1
ATOM 783 C C . LYS A 1 99 ? 5.030 7.922 -2.995 1.00 91.00 99 LYS A C 1
ATOM 785 O O . LYS A 1 99 ? 5.977 7.176 -3.238 1.00 91.00 99 LYS A O 1
ATOM 790 N N . PRO A 1 100 ? 5.007 8.709 -1.897 1.00 90.00 100 PRO A N 1
ATOM 791 C CA . PRO A 1 100 ? 6.127 8.738 -0.961 1.00 90.00 100 PRO A CA 1
ATOM 792 C C . PRO A 1 100 ? 6.477 7.372 -0.369 1.00 90.00 100 PRO A C 1
ATOM 794 O O . PRO A 1 100 ? 7.658 7.101 -0.192 1.00 90.00 100 PRO A O 1
ATOM 797 N N . LEU A 1 101 ? 5.503 6.494 -0.090 1.00 91.00 101 LEU A N 1
ATOM 798 C CA . LEU A 1 101 ? 5.772 5.157 0.464 1.00 91.00 101 LEU A CA 1
ATOM 799 C C . LEU A 1 101 ? 6.607 4.286 -0.483 1.00 91.00 101 LEU A C 1
ATOM 801 O O . LEU A 1 101 ? 7.433 3.507 -0.015 1.00 91.00 101 LEU A O 1
ATOM 805 N N . GLY A 1 102 ? 6.424 4.440 -1.797 1.00 86.00 102 GLY A N 1
ATOM 806 C CA . GLY A 1 102 ? 7.246 3.767 -2.805 1.00 86.00 102 GLY A CA 1
ATOM 807 C C . GLY A 1 102 ? 8.647 4.365 -2.989 1.00 86.00 102 GLY A C 1
ATOM 808 O O . GLY A 1 102 ? 9.498 3.757 -3.631 1.00 86.00 102 GLY A O 1
ATOM 809 N N . GLU A 1 103 ? 8.893 5.543 -2.419 1.00 83.56 103 GLU A N 1
ATOM 810 C CA . GLU A 1 103 ? 10.161 6.269 -2.472 1.00 83.56 103 GLU A CA 1
ATOM 811 C C . GLU A 1 103 ? 10.847 6.213 -1.087 1.00 83.56 103 GLU A C 1
ATOM 813 O O . GLU A 1 103 ? 11.220 5.151 -0.572 1.00 83.56 103 GLU A O 1
ATOM 818 N N . ALA A 1 104 ? 11.002 7.369 -0.440 1.00 78.81 104 ALA A N 1
ATOM 819 C CA . ALA A 1 104 ? 11.678 7.521 0.846 1.00 78.81 104 ALA A CA 1
ATOM 820 C C . ALA A 1 104 ? 10.739 7.440 2.067 1.00 78.81 104 ALA A C 1
ATOM 822 O O . ALA A 1 104 ? 11.183 7.650 3.194 1.00 78.81 104 ALA A O 1
ATOM 823 N N . GLY A 1 105 ? 9.452 7.166 1.858 1.00 79.50 105 GLY A N 1
ATOM 824 C CA . GLY A 1 105 ? 8.427 7.117 2.896 1.00 79.50 105 GLY A CA 1
ATOM 825 C C . GLY A 1 105 ? 8.635 5.993 3.911 1.00 79.50 105 GLY A C 1
ATOM 826 O O . GLY A 1 105 ? 9.339 5.006 3.660 1.00 79.50 105 GLY A O 1
ATOM 827 N N . ALA A 1 106 ? 8.017 6.171 5.079 1.00 86.31 106 ALA A N 1
ATOM 828 C CA . ALA A 1 106 ? 8.150 5.268 6.210 1.00 86.31 106 ALA A CA 1
ATOM 829 C C . ALA A 1 106 ? 7.218 4.058 6.064 1.00 86.31 106 ALA A C 1
ATOM 831 O O . ALA A 1 106 ? 5.996 4.193 5.977 1.00 86.31 106 ALA A O 1
ATOM 832 N N . ILE A 1 107 ? 7.815 2.867 6.079 1.00 91.44 107 ILE A N 1
ATOM 833 C CA . ILE A 1 107 ? 7.105 1.595 6.189 1.00 91.44 107 ILE A CA 1
ATOM 834 C C . ILE A 1 107 ? 7.699 0.856 7.382 1.00 91.44 107 ILE A C 1
ATOM 836 O O . ILE A 1 107 ? 8.919 0.689 7.446 1.00 91.44 107 ILE A O 1
ATOM 840 N N . ARG A 1 108 ? 6.853 0.423 8.318 1.00 90.88 108 ARG A N 1
ATOM 841 C CA . ARG A 1 108 ? 7.263 -0.403 9.455 1.00 90.88 108 ARG A CA 1
ATOM 842 C C . ARG A 1 108 ? 6.748 -1.818 9.285 1.00 90.88 108 ARG A C 1
ATOM 844 O O . ARG A 1 108 ? 5.580 -2.035 8.971 1.00 90.88 108 ARG A O 1
ATOM 851 N N . VAL A 1 109 ? 7.635 -2.769 9.529 1.00 91.56 109 VAL A N 1
ATOM 852 C CA . VAL A 1 109 ? 7.356 -4.199 9.428 1.00 91.56 109 VAL A CA 1
ATOM 853 C C . VAL A 1 109 ? 7.178 -4.726 10.839 1.00 91.56 109 VAL A C 1
ATOM 855 O O . VAL A 1 109 ? 8.128 -4.733 11.628 1.00 91.56 109 VAL A O 1
ATOM 858 N N . ILE A 1 110 ? 5.957 -5.125 11.171 1.00 90.81 110 ILE A N 1
ATOM 859 C CA . ILE A 1 110 ? 5.577 -5.572 12.507 1.00 90.81 110 ILE A CA 1
ATOM 860 C C . ILE A 1 110 ? 5.195 -7.044 12.415 1.00 90.81 110 ILE A C 1
ATOM 862 O O . ILE A 1 110 ? 4.207 -7.388 11.782 1.00 90.81 110 ILE A O 1
ATOM 866 N N . ARG A 1 111 ? 5.965 -7.920 13.062 1.00 90.00 111 ARG A N 1
ATOM 867 C CA . ARG A 1 111 ? 5.596 -9.334 13.189 1.00 90.00 111 ARG A CA 1
ATOM 868 C C . ARG A 1 111 ? 4.432 -9.472 14.164 1.00 90.00 111 ARG A C 1
ATOM 870 O O . ARG A 1 111 ? 4.573 -9.008 15.298 1.00 90.00 111 ARG A O 1
ATOM 877 N N . ASN A 1 112 ? 3.370 -10.172 13.776 1.00 88.81 112 ASN A N 1
ATOM 878 C CA . ASN A 1 112 ? 2.099 -10.261 14.507 1.00 88.81 112 ASN A CA 1
ATOM 879 C C . ASN A 1 112 ? 1.471 -8.877 14.740 1.00 88.81 112 ASN A C 1
ATOM 881 O O . ASN A 1 112 ? 1.149 -8.514 15.876 1.00 88.81 112 ASN A O 1
ATOM 885 N N . LEU A 1 113 ? 1.352 -8.092 13.672 1.00 89.75 113 LEU A N 1
ATOM 886 C CA . LEU A 1 113 ? 0.686 -6.801 13.643 1.00 89.75 113 LEU A CA 1
ATOM 887 C C . LEU A 1 113 ? -0.736 -6.938 14.195 1.00 89.75 113 LEU A C 1
ATOM 889 O O . LEU A 1 113 ? -1.569 -7.672 13.659 1.00 89.75 113 LEU A O 1
ATOM 893 N N . GLN A 1 114 ? -1.011 -6.201 15.271 1.00 88.38 114 GLN A N 1
ATOM 894 C CA . GLN A 1 114 ? -2.363 -5.988 15.765 1.00 88.38 114 GLN A CA 1
ATOM 895 C C . GLN A 1 114 ? -2.694 -4.506 15.685 1.00 88.38 114 GLN A C 1
ATOM 897 O O . GLN A 1 114 ? -1.864 -3.634 15.963 1.00 88.38 114 GLN A O 1
ATOM 902 N N . VAL A 1 115 ? -3.939 -4.224 15.342 1.00 84.69 115 VAL A N 1
ATOM 903 C CA . VAL A 1 115 ? -4.470 -2.867 15.322 1.00 84.69 115 VAL A CA 1
ATOM 904 C C . VAL A 1 115 ? -5.650 -2.824 16.271 1.00 84.69 115 VAL A C 1
ATOM 906 O O . VAL A 1 115 ? -6.536 -3.679 16.222 1.00 84.69 115 VAL A O 1
ATOM 909 N N . ARG A 1 116 ? -5.655 -1.828 17.154 1.00 83.12 116 ARG A N 1
ATOM 910 C CA . ARG A 1 116 ? -6.784 -1.556 18.029 1.00 83.12 116 ARG A CA 1
ATOM 911 C C . ARG A 1 116 ? -7.750 -0.637 17.302 1.00 83.12 116 ARG A C 1
ATOM 913 O O . ARG A 1 116 ? -7.443 0.523 17.045 1.00 83.12 116 ARG A O 1
ATOM 920 N N . MET A 1 117 ? -8.922 -1.163 16.990 1.00 80.56 117 MET A N 1
ATOM 921 C CA . MET A 1 117 ? -10.053 -0.400 16.488 1.00 80.56 117 MET A CA 1
ATOM 922 C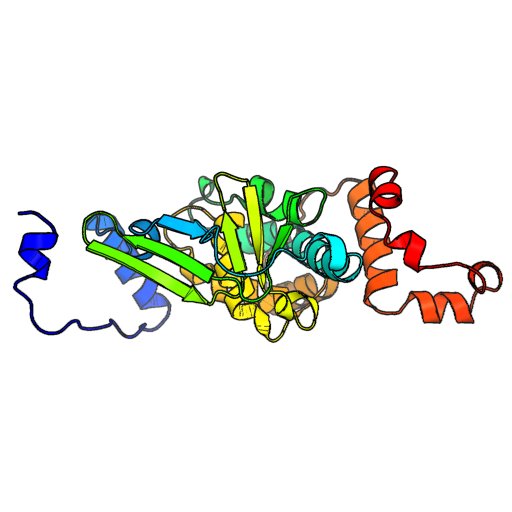 C . MET A 1 117 ? -10.843 0.126 17.684 1.00 80.56 117 MET A C 1
ATOM 924 O O . MET A 1 117 ? -11.290 -0.651 18.526 1.00 80.56 117 MET A O 1
ATOM 928 N N . ASN A 1 118 ? -10.994 1.440 17.781 1.00 76.75 118 ASN A N 1
ATOM 929 C CA . ASN A 1 118 ? -11.726 2.117 18.839 1.00 76.75 118 ASN A CA 1
ATOM 930 C C . ASN A 1 118 ? -12.908 2.880 18.247 1.00 76.75 118 ASN A C 1
ATOM 932 O O . ASN A 1 118 ? -12.722 3.817 17.477 1.00 76.75 118 ASN A O 1
ATOM 936 N N . LEU A 1 119 ? -14.118 2.490 18.629 1.00 75.44 119 LEU A N 1
ATOM 937 C CA . LEU A 1 119 ? -15.353 3.164 18.259 1.00 75.44 119 LEU A CA 1
ATOM 938 C C . LEU A 1 119 ? -15.799 4.030 19.439 1.00 75.44 119 LEU A C 1
ATOM 940 O O . LEU A 1 119 ? -16.179 3.512 20.494 1.00 75.44 119 LEU A O 1
ATOM 944 N N . GLU A 1 120 ? -15.720 5.350 19.269 1.00 72.75 120 GLU A N 1
ATOM 945 C CA . GLU A 1 120 ? -16.010 6.319 20.330 1.00 72.75 120 GLU A CA 1
ATOM 946 C C . GLU A 1 120 ? -17.416 6.105 20.915 1.00 72.75 120 GLU A C 1
ATOM 948 O O . GLU A 1 120 ? -18.404 6.008 20.186 1.00 72.75 120 GLU A O 1
ATOM 953 N N . GLY A 1 121 ? -17.501 5.997 22.244 1.00 69.06 121 GLY A N 1
ATOM 954 C CA . GLY A 1 121 ? -18.756 5.733 22.957 1.00 69.06 121 GLY A CA 1
ATOM 955 C C . GLY A 1 121 ? -19.267 4.288 22.875 1.00 69.06 121 GLY A C 1
ATOM 956 O O . GLY A 1 121 ? -20.286 3.985 23.479 1.00 69.06 121 GLY A O 1
ATOM 957 N N . VAL A 1 122 ? -18.581 3.376 22.173 1.00 76.12 122 VAL A N 1
ATOM 958 C CA . VAL A 1 122 ? -18.991 1.960 22.076 1.00 76.12 122 VAL A CA 1
ATOM 959 C C . VAL A 1 122 ? -17.964 1.027 22.712 1.00 76.12 122 VAL A C 1
ATOM 961 O O . VAL A 1 122 ? -18.322 0.199 23.546 1.00 76.12 122 VAL A O 1
ATOM 964 N N . GLY A 1 123 ? -16.685 1.151 22.354 1.00 73.50 123 GLY A N 1
ATOM 965 C CA . GLY A 1 123 ? -15.626 0.297 22.892 1.00 73.50 123 GLY A CA 1
ATOM 966 C C . GLY A 1 123 ? -14.448 0.121 21.941 1.00 73.50 123 GLY A C 1
ATOM 967 O O . GLY A 1 123 ? -14.389 0.740 20.881 1.00 73.50 123 GLY A O 1
ATOM 968 N N . SER A 1 124 ? -13.508 -0.747 22.322 1.00 79.94 124 SER A N 1
ATOM 969 C CA . SER A 1 124 ? -12.336 -1.064 21.504 1.00 79.94 124 SER A CA 1
ATOM 970 C C . SER A 1 124 ? -12.115 -2.567 21.369 1.00 79.94 124 SER A C 1
ATOM 972 O O . SER A 1 124 ? -12.423 -3.335 22.281 1.00 79.94 124 SER A O 1
ATOM 974 N N . VAL A 1 125 ? -11.576 -2.975 20.223 1.00 82.50 125 VAL A N 1
ATOM 975 C CA . VAL A 1 125 ? -11.183 -4.353 19.916 1.00 82.50 125 VAL A CA 1
ATOM 976 C C . VAL A 1 125 ? -9.808 -4.340 19.255 1.00 82.50 125 VAL A C 1
ATOM 978 O O . VAL A 1 125 ? -9.516 -3.451 18.458 1.00 82.50 125 VAL A O 1
ATOM 981 N N . SER A 1 126 ? -8.953 -5.297 19.604 1.00 82.69 126 SER A N 1
ATOM 982 C CA . SER A 1 126 ? -7.684 -5.531 18.908 1.00 82.69 126 SER A CA 1
ATOM 983 C C . SER A 1 126 ? -7.849 -6.724 17.977 1.00 82.69 126 SER A C 1
ATOM 985 O O . SER A 1 126 ? -8.387 -7.744 18.408 1.00 82.69 126 SER A O 1
ATOM 987 N N . ASP A 1 127 ? -7.386 -6.595 16.737 1.00 84.69 127 ASP A N 1
ATOM 988 C CA . ASP A 1 127 ? -7.415 -7.683 15.759 1.00 84.69 127 ASP A CA 1
ATOM 989 C C . ASP A 1 127 ? -6.126 -7.735 14.929 1.00 84.69 127 ASP A C 1
ATOM 991 O O . ASP A 1 127 ? -5.413 -6.731 14.790 1.00 84.69 127 ASP A O 1
ATOM 995 N N . ALA A 1 128 ? -5.836 -8.914 14.382 1.00 88.00 128 ALA A N 1
ATOM 996 C CA . ALA A 1 128 ? -4.733 -9.124 13.460 1.00 88.00 128 ALA A CA 1
ATOM 997 C C . ALA A 1 128 ? -5.009 -8.414 12.133 1.00 88.00 128 ALA A C 1
ATOM 999 O O . ALA A 1 128 ? -6.106 -8.494 11.588 1.00 88.00 128 ALA A O 1
ATOM 1000 N N . MET A 1 129 ? -3.999 -7.738 11.587 1.00 87.88 129 MET A N 1
ATOM 1001 C CA . MET A 1 129 ? -4.126 -7.000 10.330 1.00 87.88 129 MET A CA 1
ATOM 1002 C C . MET A 1 129 ? -2.940 -7.283 9.420 1.00 87.88 129 MET A C 1
ATOM 1004 O O . MET A 1 129 ? -1.802 -7.371 9.868 1.00 87.88 129 MET A O 1
ATOM 1008 N N . THR A 1 130 ? -3.206 -7.366 8.119 1.00 92.06 130 THR A N 1
ATOM 1009 C CA . THR A 1 130 ? -2.163 -7.515 7.098 1.00 92.06 130 THR A CA 1
ATOM 1010 C C . THR A 1 130 ? -1.406 -6.211 6.876 1.00 92.06 130 THR A C 1
ATOM 1012 O O . THR A 1 130 ? -0.180 -6.210 6.780 1.00 92.06 130 THR A O 1
ATOM 1015 N N . ALA A 1 131 ? -2.128 -5.094 6.794 1.00 92.12 131 ALA A N 1
ATOM 1016 C CA . ALA A 1 131 ? -1.542 -3.776 6.650 1.00 92.12 131 ALA A CA 1
ATOM 1017 C C . ALA A 1 131 ? -2.466 -2.695 7.207 1.00 92.12 131 ALA A C 1
ATOM 1019 O O . ALA A 1 131 ? -3.687 -2.841 7.228 1.00 92.12 131 ALA A O 1
ATOM 1020 N N . ARG A 1 132 ? -1.881 -1.571 7.616 1.00 90.44 132 ARG A N 1
ATOM 1021 C CA . ARG A 1 132 ? -2.632 -0.377 8.000 1.00 90.44 132 ARG A CA 1
ATOM 1022 C C . ARG A 1 132 ? -1.801 0.875 7.786 1.00 90.44 132 ARG A C 1
ATOM 1024 O O . ARG A 1 132 ? -0.669 0.957 8.254 1.00 90.44 132 ARG A O 1
ATOM 1031 N N . PHE A 1 133 ? -2.377 1.874 7.128 1.00 89.69 133 PHE A N 1
ATOM 1032 C CA . PHE A 1 133 ? -1.790 3.206 7.093 1.00 89.69 133 PHE A CA 1
ATOM 1033 C C . PHE A 1 133 ? -2.172 4.017 8.332 1.00 89.69 133 PHE A C 1
ATOM 1035 O O . PHE A 1 133 ? -3.355 4.162 8.648 1.00 89.69 133 PHE A O 1
ATOM 1042 N N . ASP A 1 134 ? -1.162 4.568 9.000 1.00 86.06 134 ASP A N 1
ATOM 1043 C CA . ASP A 1 134 ? -1.313 5.574 10.044 1.00 86.06 134 ASP A CA 1
ATOM 1044 C C . ASP A 1 134 ? -1.199 6.975 9.411 1.00 86.06 134 ASP A C 1
ATOM 1046 O O . ASP A 1 134 ? -0.108 7.374 8.985 1.00 86.06 134 ASP A O 1
ATOM 1050 N N . PRO A 1 135 ? -2.302 7.742 9.316 1.00 78.50 135 PRO A N 1
ATOM 1051 C CA . PRO A 1 135 ? -2.279 9.073 8.722 1.00 78.50 135 PRO A CA 1
ATOM 1052 C C . PRO A 1 135 ? -1.590 10.130 9.596 1.00 78.50 135 PRO A C 1
ATOM 1054 O O . PRO A 1 135 ? -1.156 11.145 9.046 1.00 78.50 135 PRO A O 1
ATOM 1057 N N . GLN A 1 136 ? -1.473 9.918 10.913 1.00 79.44 136 GLN A N 1
ATOM 1058 C CA . GLN A 1 136 ? -0.798 10.850 11.822 1.00 79.44 136 GLN A CA 1
ATOM 1059 C C . GLN A 1 136 ? 0.717 10.746 11.645 1.00 79.44 136 GLN A C 1
ATOM 1061 O O . GLN A 1 136 ? 1.382 11.742 11.356 1.00 79.44 136 GLN A O 1
ATOM 1066 N N . GLU A 1 137 ? 1.233 9.520 11.703 1.00 81.69 137 GLU A N 1
ATOM 1067 C CA . GLU A 1 137 ? 2.661 9.223 11.540 1.00 81.69 137 GLU A CA 1
ATOM 1068 C C . GLU A 1 137 ? 3.085 9.098 10.066 1.00 81.69 137 GLU A C 1
ATOM 1070 O O . GLU A 1 137 ? 4.259 8.880 9.762 1.00 81.69 137 GLU A O 1
ATOM 1075 N N . LYS A 1 138 ? 2.133 9.205 9.125 1.00 86.38 138 LYS A N 1
ATOM 1076 C CA . LYS A 1 138 ? 2.327 9.010 7.673 1.00 86.38 138 LYS A CA 1
ATOM 1077 C C . LYS A 1 138 ? 3.114 7.739 7.353 1.00 86.38 138 LYS A C 1
ATOM 1079 O O . LYS A 1 138 ? 3.979 7.729 6.474 1.00 86.38 138 LYS A O 1
ATOM 1084 N N . THR A 1 139 ? 2.817 6.679 8.091 1.00 89.00 139 THR A N 1
ATOM 1085 C CA . THR A 1 139 ? 3.582 5.437 8.079 1.00 89.00 139 THR A CA 1
ATOM 1086 C C . THR A 1 139 ? 2.671 4.288 7.690 1.00 89.00 139 THR A C 1
ATOM 1088 O O . THR A 1 139 ? 1.583 4.133 8.242 1.00 89.00 139 THR A O 1
ATOM 1091 N N . LEU A 1 140 ? 3.117 3.464 6.743 1.00 92.50 140 LEU A N 1
ATOM 1092 C CA . LEU A 1 140 ? 2.451 2.199 6.449 1.00 92.50 140 LEU A CA 1
ATOM 1093 C C . LEU A 1 140 ? 2.994 1.113 7.373 1.00 92.50 140 LEU A C 1
ATOM 1095 O O . LEU A 1 140 ? 4.201 0.903 7.460 1.00 92.50 140 LEU A O 1
ATOM 1099 N N . LEU A 1 141 ? 2.100 0.406 8.040 1.00 92.06 141 LEU A N 1
ATOM 1100 C CA . LEU A 1 141 ? 2.416 -0.746 8.869 1.00 92.06 141 LEU A CA 1
ATOM 1101 C C . LEU A 1 141 ? 2.029 -1.990 8.094 1.00 92.06 141 LEU A C 1
ATOM 1103 O O . LEU A 1 141 ? 0.936 -2.032 7.531 1.00 92.06 141 LEU A O 1
ATOM 1107 N N . ILE A 1 142 ? 2.902 -2.987 8.074 1.00 93.25 142 ILE A N 1
ATOM 1108 C CA . ILE A 1 142 ? 2.639 -4.264 7.411 1.00 93.25 142 ILE A CA 1
ATOM 1109 C C . ILE A 1 142 ? 3.042 -5.426 8.311 1.00 93.25 142 ILE A C 1
ATOM 1111 O O . ILE A 1 142 ? 4.017 -5.328 9.062 1.00 93.25 142 ILE A O 1
ATOM 1115 N N . GLU A 1 143 ? 2.306 -6.525 8.201 1.00 93.12 143 GLU A N 1
ATOM 1116 C CA . GLU A 1 143 ? 2.714 -7.820 8.736 1.00 93.12 143 GLU A CA 1
ATOM 1117 C C . GLU A 1 143 ? 3.964 -8.328 8.000 1.00 93.12 143 GLU A C 1
ATOM 1119 O O . GLU A 1 143 ? 4.123 -8.095 6.799 1.00 93.12 143 GLU A O 1
ATOM 1124 N N . GLU A 1 144 ? 4.852 -9.048 8.693 1.00 91.06 144 GLU A N 1
ATOM 1125 C CA . GLU A 1 144 ? 6.085 -9.573 8.088 1.00 91.06 144 GLU A CA 1
ATOM 1126 C C . GLU A 1 144 ? 5.804 -10.450 6.866 1.00 91.06 144 GLU A C 1
ATOM 1128 O O . GLU A 1 144 ? 6.499 -10.329 5.860 1.00 91.06 144 GLU A O 1
ATOM 1133 N N . ALA A 1 145 ? 4.766 -11.286 6.939 1.00 88.81 145 ALA A N 1
ATOM 1134 C CA . ALA A 1 145 ? 4.414 -12.237 5.887 1.00 88.81 145 ALA A CA 1
ATOM 1135 C C . ALA A 1 145 ? 4.127 -11.559 4.532 1.00 88.81 145 ALA A C 1
ATOM 1137 O O . ALA A 1 145 ? 4.390 -12.141 3.480 1.00 88.81 145 ALA A O 1
ATOM 1138 N N . VAL A 1 146 ? 3.696 -10.290 4.541 1.00 90.12 146 VAL A N 1
ATOM 1139 C CA . VAL A 1 146 ? 3.496 -9.484 3.323 1.00 90.12 146 VAL A CA 1
ATOM 1140 C C . VAL A 1 146 ? 4.791 -9.330 2.530 1.00 90.12 146 VAL A C 1
ATOM 1142 O O . VAL A 1 146 ? 4.751 -9.209 1.311 1.00 90.12 146 VAL A O 1
ATOM 1145 N N . LEU A 1 147 ? 5.947 -9.309 3.196 1.00 86.50 147 LEU A N 1
ATOM 1146 C CA . LEU A 1 147 ? 7.238 -9.178 2.524 1.00 86.50 147 LEU A CA 1
ATOM 1147 C C . LEU A 1 147 ? 7.685 -10.454 1.814 1.00 86.50 147 LEU A C 1
ATOM 1149 O O . LEU A 1 147 ? 8.476 -10.363 0.875 1.00 86.50 147 LEU A O 1
ATOM 1153 N N . ASP A 1 148 ? 7.220 -11.610 2.283 1.00 81.12 148 ASP A N 1
ATOM 1154 C CA . ASP A 1 148 ? 7.588 -12.910 1.729 1.00 81.12 148 ASP A CA 1
ATOM 1155 C C . ASP A 1 148 ? 6.667 -13.284 0.565 1.00 81.12 148 ASP A C 1
ATOM 1157 O O . ASP A 1 148 ? 7.157 -13.725 -0.476 1.00 81.12 148 ASP A O 1
ATOM 1161 N N . ASP A 1 149 ? 5.362 -13.016 0.696 1.00 78.94 149 ASP A N 1
ATOM 1162 C CA . ASP A 1 149 ? 4.399 -13.176 -0.393 1.00 78.94 149 ASP A CA 1
ATOM 1163 C C . ASP A 1 149 ? 3.354 -12.040 -0.436 1.00 78.94 149 ASP A C 1
ATOM 1165 O O . ASP A 1 149 ? 2.246 -12.152 0.100 1.00 78.94 149 ASP A O 1
ATOM 1169 N N . PRO A 1 150 ? 3.659 -10.917 -1.116 1.00 79.62 150 PRO A N 1
ATOM 1170 C CA . PRO A 1 150 ? 2.709 -9.818 -1.252 1.00 79.62 150 PRO A CA 1
ATOM 1171 C C . PRO A 1 150 ? 1.430 -10.197 -2.012 1.00 79.62 150 PRO A C 1
ATOM 1173 O O . PRO A 1 150 ? 0.444 -9.465 -1.929 1.00 79.62 150 PRO A O 1
ATOM 1176 N N . ARG A 1 151 ? 1.440 -11.282 -2.805 1.00 79.69 151 ARG A N 1
ATOM 1177 C CA . ARG A 1 151 ? 0.284 -11.691 -3.616 1.00 79.69 151 ARG A CA 1
ATOM 1178 C C . ARG A 1 151 ? -0.726 -12.443 -2.766 1.00 79.69 151 ARG A C 1
ATOM 1180 O O . ARG A 1 151 ? -1.905 -12.098 -2.818 1.00 79.69 151 ARG A O 1
ATOM 1187 N N . ASP A 1 152 ? -0.258 -13.372 -1.941 1.00 82.69 152 ASP A N 1
ATOM 1188 C CA . ASP A 1 152 ? -1.104 -14.125 -1.006 1.00 82.69 152 ASP A CA 1
ATOM 1189 C C . ASP A 1 152 ? -1.719 -13.227 0.081 1.00 82.69 152 ASP A C 1
ATOM 1191 O O . ASP A 1 152 ? -2.756 -13.543 0.663 1.00 82.69 152 ASP A O 1
ATOM 1195 N N . HIS A 1 153 ? -1.124 -12.053 0.301 1.00 87.06 153 HIS A N 1
ATOM 1196 C CA . HIS A 1 153 ? -1.604 -11.030 1.228 1.00 87.06 153 HIS A CA 1
ATOM 1197 C C . HIS A 1 153 ? -2.190 -9.784 0.537 1.00 87.06 153 HIS A C 1
ATOM 1199 O O . HIS A 1 153 ? -2.411 -8.759 1.187 1.00 87.06 153 HIS A O 1
ATOM 1205 N N . SER A 1 154 ? -2.448 -9.850 -0.773 1.00 86.94 154 SER A N 1
ATOM 1206 C CA . SER A 1 154 ? -2.817 -8.678 -1.579 1.00 86.94 154 SER A CA 1
ATOM 1207 C C . SER A 1 154 ? -4.135 -8.027 -1.162 1.00 86.94 154 SER A C 1
ATOM 1209 O O . SER A 1 154 ? -4.203 -6.800 -1.168 1.00 86.94 154 SER A O 1
ATOM 1211 N N . TRP A 1 155 ? -5.135 -8.806 -0.733 1.00 88.62 155 TRP A N 1
ATOM 1212 C CA . TRP A 1 155 ? -6.413 -8.278 -0.240 1.00 88.62 155 TRP A CA 1
ATOM 1213 C C . TRP A 1 155 ? -6.222 -7.375 0.987 1.00 88.62 155 TRP A C 1
ATOM 1215 O O . TRP A 1 155 ? -6.533 -6.186 0.951 1.00 88.62 155 TRP A O 1
ATOM 1225 N N . GLY A 1 156 ? -5.631 -7.910 2.060 1.00 90.50 156 GLY A N 1
ATOM 1226 C CA . GLY A 1 156 ? -5.414 -7.150 3.294 1.00 90.50 156 GLY A CA 1
ATOM 1227 C C . GLY A 1 156 ? -4.412 -6.001 3.120 1.00 90.50 156 GLY A C 1
ATOM 1228 O O . GLY A 1 156 ? -4.528 -4.963 3.772 1.00 90.50 156 GLY A O 1
ATOM 1229 N N . LEU A 1 157 ? -3.447 -6.142 2.202 1.00 93.12 157 LEU A N 1
ATOM 1230 C CA . LEU A 1 157 ? -2.569 -5.040 1.810 1.00 93.12 157 LEU A CA 1
ATOM 1231 C C . LEU A 1 157 ? -3.345 -3.936 1.073 1.00 93.12 157 LEU A C 1
ATOM 1233 O O . LEU A 1 157 ? -3.128 -2.758 1.357 1.00 93.12 157 LEU A O 1
ATOM 1237 N N . ALA A 1 158 ? -4.254 -4.293 0.162 1.00 93.75 158 ALA A N 1
ATOM 1238 C CA . ALA A 1 158 ? -5.096 -3.340 -0.553 1.00 93.75 158 ALA A CA 1
ATOM 1239 C C . ALA A 1 158 ? -5.984 -2.547 0.411 1.00 93.75 158 ALA A C 1
ATOM 1241 O O . ALA A 1 158 ? -5.969 -1.317 0.362 1.00 93.75 158 ALA A O 1
ATOM 1242 N N . GLU A 1 159 ? -6.674 -3.226 1.334 1.00 89.94 159 GLU A N 1
ATOM 1243 C CA . GLU A 1 159 ? -7.482 -2.589 2.383 1.00 89.94 159 GLU A CA 1
ATOM 1244 C C . GLU A 1 159 ? -6.658 -1.603 3.223 1.00 89.94 159 GLU A C 1
ATOM 1246 O O . GLU A 1 159 ? -7.063 -0.455 3.429 1.00 89.94 159 GLU A O 1
ATOM 1251 N N . GLY A 1 160 ? -5.461 -2.012 3.656 1.00 90.62 160 GLY A N 1
ATOM 1252 C CA . GLY A 1 160 ? -4.560 -1.165 4.437 1.00 90.62 160 GLY A CA 1
ATOM 1253 C C . GLY A 1 160 ? -4.043 0.071 3.690 1.00 90.62 160 GLY A C 1
ATOM 1254 O O . GLY A 1 160 ? -3.703 1.067 4.335 1.00 90.62 160 GLY A O 1
ATOM 1255 N N . LEU A 1 161 ? -4.002 0.023 2.353 1.00 93.94 161 LEU A N 1
ATOM 1256 C CA . LEU A 1 161 ? -3.518 1.091 1.471 1.00 93.94 161 LEU A CA 1
ATOM 1257 C C . LEU A 1 161 ? -4.605 2.063 1.007 1.00 93.94 161 LEU A C 1
ATOM 1259 O O . LEU A 1 161 ? -4.256 3.134 0.507 1.00 93.94 161 LEU A O 1
ATOM 1263 N N . ILE A 1 162 ? -5.893 1.747 1.162 1.00 92.31 162 ILE A N 1
ATOM 1264 C CA . ILE A 1 162 ? -6.981 2.641 0.733 1.00 92.31 162 ILE A CA 1
ATOM 1265 C C . ILE A 1 162 ? -6.831 4.067 1.288 1.00 92.31 162 ILE A C 1
ATOM 1267 O O . ILE A 1 162 ? -6.871 4.997 0.477 1.00 92.31 162 ILE A O 1
ATOM 1271 N N . PRO A 1 163 ? -6.504 4.284 2.581 1.00 89.19 163 PRO A N 1
ATOM 1272 C CA . PRO A 1 163 ? -6.280 5.633 3.111 1.00 89.19 163 PRO A CA 1
ATOM 1273 C C . PRO A 1 163 ? -5.077 6.364 2.489 1.00 89.19 163 PRO A C 1
ATOM 1275 O O . PRO A 1 163 ? -4.941 7.586 2.621 1.00 89.19 163 PRO A O 1
ATOM 1278 N N . CYS A 1 164 ? -4.169 5.636 1.829 1.00 92.38 164 CYS A N 1
ATOM 1279 C CA . CYS A 1 164 ? -3.080 6.214 1.050 1.00 92.38 164 CYS A CA 1
ATOM 1280 C C . CYS A 1 164 ? -3.512 6.625 -0.357 1.00 92.38 164 CYS A C 1
ATOM 1282 O O . CYS A 1 164 ? -2.772 7.373 -0.990 1.00 92.38 164 CYS A O 1
ATOM 1284 N N . ILE A 1 165 ? -4.641 6.126 -0.862 1.00 93.69 165 ILE A N 1
ATOM 1285 C CA . ILE A 1 165 ? -5.075 6.271 -2.255 1.00 93.69 165 ILE A CA 1
ATOM 1286 C C . ILE A 1 165 ? -6.196 7.293 -2.378 1.00 93.69 165 ILE A C 1
ATOM 1288 O O . ILE A 1 165 ? -6.091 8.205 -3.205 1.00 93.69 165 ILE A O 1
ATOM 1292 N N . PHE A 1 166 ? -7.223 7.160 -1.544 1.00 90.88 166 PHE A N 1
ATOM 1293 C CA . PHE A 1 166 ? -8.420 7.983 -1.593 1.00 90.88 166 PHE A CA 1
ATOM 1294 C C . PHE A 1 166 ? -8.901 8.339 -0.179 1.00 90.88 166 PHE A C 1
ATOM 1296 O O . PHE A 1 166 ? -8.683 7.579 0.759 1.00 90.88 166 PHE A O 1
ATOM 1303 N N . GLU A 1 167 ? -9.503 9.516 -0.040 1.00 86.06 167 GLU A N 1
ATOM 1304 C CA . GLU A 1 167 ? -10.151 10.015 1.171 1.00 86.06 167 GLU A CA 1
ATOM 1305 C C . GLU A 1 167 ? -11.549 10.517 0.793 1.00 86.06 167 GLU A C 1
ATOM 1307 O O . GLU A 1 167 ? -11.685 11.530 0.103 1.00 86.06 167 GLU A O 1
ATOM 1312 N N . GLY A 1 168 ? -12.593 9.798 1.210 1.00 74.38 168 GLY A N 1
ATOM 1313 C CA . GLY A 1 168 ? -13.983 10.187 0.961 1.00 74.38 168 GLY A CA 1
ATOM 1314 C C . GLY A 1 168 ? -14.948 9.012 0.804 1.00 74.38 168 GLY A C 1
ATOM 1315 O O . GLY A 1 168 ? -14.623 7.853 1.051 1.00 74.38 168 GLY A O 1
ATOM 1316 N N . SER A 1 169 ? -16.176 9.294 0.363 1.00 66.81 169 SER A N 1
ATOM 1317 C CA . SER A 1 169 ? -17.142 8.234 0.071 1.00 66.81 169 SER A CA 1
ATOM 1318 C C . SER A 1 169 ? -16.754 7.456 -1.193 1.00 66.81 169 SER A C 1
ATOM 1320 O O . SER A 1 169 ? -16.285 8.019 -2.177 1.00 66.81 169 SER A O 1
ATOM 1322 N N . GLY A 1 170 ? -16.942 6.131 -1.163 1.00 66.50 170 GLY A N 1
ATOM 1323 C CA . GLY A 1 170 ? -16.703 5.245 -2.320 1.00 66.50 170 GLY A CA 1
ATOM 1324 C C . GLY A 1 170 ? -15.396 4.443 -2.281 1.00 66.50 170 GLY A C 1
ATOM 1325 O O . GLY A 1 170 ? -15.178 3.592 -3.139 1.00 66.50 170 GLY A O 1
ATOM 1326 N N . GLU A 1 171 ? -14.585 4.620 -1.238 1.00 68.00 171 GLU A N 1
ATOM 1327 C CA . GLU A 1 171 ? -13.316 3.914 -0.994 1.00 68.00 171 GLU A CA 1
ATOM 1328 C C . GLU A 1 171 ? -13.373 2.374 -1.120 1.00 68.00 171 GLU A C 1
ATOM 1330 O O . GLU A 1 171 ? -12.408 1.761 -1.569 1.00 68.00 171 GLU A O 1
ATOM 1335 N N . ASP A 1 172 ? -14.507 1.733 -0.797 1.00 68.19 172 ASP A N 1
ATOM 1336 C CA . ASP A 1 172 ? -14.640 0.260 -0.855 1.00 68.19 172 ASP A CA 1
ATOM 1337 C C . ASP A 1 172 ? -14.580 -0.270 -2.288 1.00 68.19 172 ASP A C 1
ATOM 1339 O O . ASP A 1 172 ? -14.139 -1.392 -2.525 1.00 68.19 172 ASP A O 1
ATOM 1343 N N . SER A 1 173 ? -14.997 0.547 -3.259 1.00 75.69 173 SER A N 1
ATOM 1344 C CA . SER A 1 173 ? -14.943 0.188 -4.679 1.00 75.69 173 SER A CA 1
ATOM 1345 C C . SER A 1 173 ? -13.510 0.126 -5.223 1.00 75.69 173 SER A C 1
ATOM 1347 O O . SER A 1 173 ? -13.282 -0.391 -6.321 1.00 75.69 173 SER A O 1
ATOM 1349 N N . LEU A 1 174 ? -12.536 0.657 -4.469 1.00 88.56 174 LEU A N 1
ATOM 1350 C CA . LEU A 1 174 ? -11.132 0.694 -4.861 1.00 88.56 174 LEU A CA 1
ATOM 1351 C C . LEU A 1 174 ? -10.347 -0.532 -4.386 1.00 88.56 174 LEU A C 1
ATOM 1353 O O . LEU A 1 174 ? -9.337 -0.852 -5.009 1.00 88.56 174 LEU A O 1
ATOM 1357 N N . VAL A 1 175 ? -10.801 -1.239 -3.344 1.00 90.44 175 VAL A N 1
ATOM 1358 C CA . VAL A 1 175 ? -10.074 -2.390 -2.768 1.00 90.44 175 VAL A CA 1
ATOM 1359 C C . VAL A 1 175 ? -9.790 -3.445 -3.833 1.00 90.44 175 VAL A C 1
ATOM 1361 O O . VAL A 1 175 ? -8.635 -3.807 -4.036 1.00 90.44 175 VAL A O 1
ATOM 1364 N N . GLU A 1 176 ? -10.812 -3.847 -4.590 1.00 90.50 176 GLU A N 1
ATOM 1365 C CA . GLU A 1 176 ? -10.693 -4.883 -5.622 1.00 90.50 176 GLU A CA 1
ATOM 1366 C C . GLU A 1 176 ? -9.692 -4.494 -6.724 1.00 90.50 176 GLU A C 1
ATOM 1368 O O . GLU A 1 176 ? -8.819 -5.275 -7.100 1.00 90.50 176 GLU A O 1
ATOM 1373 N N . ILE A 1 177 ? -9.767 -3.265 -7.252 1.00 93.50 177 ILE A N 1
ATOM 1374 C CA . ILE A 1 177 ? -8.837 -2.846 -8.312 1.00 93.50 177 ILE A CA 1
ATOM 1375 C C . ILE A 1 177 ? -7.405 -2.714 -7.780 1.00 93.50 177 ILE A C 1
ATOM 1377 O O . ILE A 1 177 ? -6.461 -3.051 -8.494 1.00 93.50 177 ILE A O 1
ATOM 1381 N N . VAL A 1 178 ? -7.228 -2.267 -6.536 1.00 95.12 178 VAL A N 1
ATOM 1382 C CA . VAL A 1 178 ? -5.909 -2.154 -5.903 1.00 95.12 178 VAL A CA 1
ATOM 1383 C C . VAL A 1 178 ? -5.304 -3.533 -5.663 1.00 95.12 178 VAL A C 1
ATOM 1385 O O . VAL A 1 178 ? -4.155 -3.750 -6.044 1.00 95.12 178 VAL A O 1
ATOM 1388 N N . GLU A 1 179 ? -6.069 -4.479 -5.123 1.00 94.75 179 GLU A N 1
ATOM 1389 C CA . GLU A 1 179 ? -5.661 -5.878 -4.964 1.00 94.75 179 GLU A CA 1
ATOM 1390 C C . GLU A 1 179 ? -5.209 -6.475 -6.306 1.00 94.75 179 GLU A C 1
ATOM 1392 O O . GLU A 1 179 ? -4.092 -6.991 -6.433 1.00 94.75 179 GLU A O 1
ATOM 1397 N N . LEU A 1 180 ? -6.038 -6.336 -7.348 1.00 93.06 180 LEU A N 1
ATOM 1398 C CA . LEU A 1 180 ? -5.747 -6.871 -8.678 1.00 93.06 180 LEU A CA 1
ATOM 1399 C C . LEU A 1 180 ? -4.465 -6.287 -9.278 1.00 93.06 180 LEU A C 1
ATOM 1401 O O . LEU A 1 180 ? -3.750 -7.003 -9.987 1.00 93.06 180 LEU A O 1
ATOM 1405 N N . LEU A 1 181 ? -4.164 -5.014 -9.007 1.00 94.25 181 LEU A N 1
ATOM 1406 C CA . LEU A 1 181 ? -2.932 -4.356 -9.439 1.00 94.25 181 LEU A CA 1
ATOM 1407 C C . LEU A 1 181 ? -1.721 -4.803 -8.613 1.00 94.25 181 LEU A C 1
ATOM 1409 O O . LEU A 1 181 ? -0.679 -5.105 -9.198 1.00 94.25 181 LEU A O 1
ATOM 1413 N N . LEU A 1 182 ? -1.847 -4.914 -7.288 1.00 92.44 182 LEU A N 1
ATOM 1414 C CA . LEU A 1 182 ? -0.790 -5.440 -6.412 1.00 92.44 182 LEU A CA 1
ATOM 1415 C C . LEU A 1 182 ? -0.359 -6.849 -6.844 1.00 92.44 182 LEU A C 1
ATOM 1417 O O . LEU A 1 182 ? 0.840 -7.134 -6.929 1.00 92.44 182 LEU A O 1
ATOM 1421 N N . GLY A 1 183 ? -1.315 -7.685 -7.262 1.00 88.94 183 GLY A N 1
ATOM 1422 C CA . GLY A 1 183 ? -1.061 -9.015 -7.821 1.00 88.94 183 GLY A CA 1
ATOM 1423 C C . GLY A 1 183 ? -0.213 -9.043 -9.106 1.00 88.94 183 GLY A C 1
ATOM 1424 O O . GLY A 1 183 ? 0.224 -10.114 -9.528 1.00 88.94 183 GLY A O 1
ATOM 1425 N N . ARG A 1 184 ? 0.039 -7.897 -9.757 1.00 88.31 184 ARG A N 1
ATOM 1426 C CA . ARG A 1 184 ? 0.873 -7.775 -10.971 1.00 88.31 184 ARG A CA 1
ATOM 1427 C C . ARG A 1 184 ? 2.335 -7.436 -10.683 1.00 88.31 184 ARG A C 1
ATOM 1429 O O . ARG A 1 184 ? 3.174 -7.593 -11.565 1.00 88.31 184 ARG A O 1
ATOM 1436 N N . SER A 1 185 ? 2.659 -7.018 -9.458 1.00 81.38 185 SER A N 1
ATOM 1437 C CA . SER A 1 185 ? 4.026 -6.843 -8.931 1.00 81.38 185 SER A CA 1
ATOM 1438 C C . SER A 1 185 ? 4.939 -5.804 -9.618 1.00 81.38 185 SER A C 1
ATOM 1440 O O . SER A 1 185 ? 5.988 -5.484 -9.065 1.00 81.38 185 SER A O 1
ATOM 1442 N N . ASN A 1 186 ? 4.608 -5.259 -10.794 1.00 84.75 186 ASN A N 1
ATOM 1443 C CA . ASN A 1 186 ? 5.344 -4.158 -11.433 1.00 84.75 186 ASN A CA 1
ATOM 1444 C C . ASN A 1 186 ? 4.455 -3.310 -12.354 1.00 84.75 186 ASN A C 1
ATOM 1446 O O . ASN A 1 186 ? 3.369 -3.721 -12.760 1.00 84.75 186 ASN A O 1
ATOM 1450 N N . MET A 1 187 ? 4.974 -2.143 -12.745 1.00 88.44 187 MET A N 1
ATOM 1451 C CA . MET A 1 187 ? 4.254 -1.151 -13.546 1.00 88.44 187 MET A CA 1
ATOM 1452 C C . MET A 1 187 ? 3.872 -1.649 -14.945 1.00 88.44 187 MET A C 1
ATOM 1454 O O . MET A 1 187 ? 2.810 -1.291 -15.448 1.00 88.44 187 MET A O 1
ATOM 1458 N N . ARG A 1 188 ? 4.709 -2.466 -15.595 1.00 87.19 188 ARG A N 1
ATOM 1459 C CA . ARG A 1 188 ? 4.423 -2.993 -16.940 1.00 87.19 188 ARG A CA 1
ATOM 1460 C C . ARG A 1 188 ? 3.221 -3.929 -16.913 1.00 87.19 188 ARG A C 1
ATOM 1462 O O . ARG A 1 188 ? 2.314 -3.778 -17.724 1.00 87.19 188 ARG A O 1
ATOM 1469 N N . GLU A 1 189 ? 3.205 -4.864 -15.971 1.00 90.69 189 GLU A N 1
ATOM 1470 C CA . GLU A 1 189 ? 2.110 -5.822 -15.807 1.00 90.69 189 GLU A CA 1
ATOM 1471 C C . GLU A 1 189 ? 0.826 -5.135 -15.318 1.00 90.69 189 GLU A C 1
ATOM 1473 O O . GLU A 1 189 ? -0.265 -5.457 -15.792 1.00 90.69 189 GLU A O 1
ATOM 1478 N N . MET A 1 190 ? 0.942 -4.136 -14.434 1.00 94.06 190 MET A N 1
ATOM 1479 C CA . MET A 1 190 ? -0.185 -3.283 -14.039 1.00 94.06 190 MET A CA 1
ATOM 1480 C C . MET A 1 190 ? -0.773 -2.538 -15.245 1.00 94.06 190 MET A C 1
ATOM 1482 O O . MET A 1 190 ? -1.978 -2.600 -15.468 1.00 94.06 190 MET A O 1
ATOM 1486 N N . ASN A 1 191 ? 0.057 -1.894 -16.071 1.00 91.50 191 ASN A N 1
ATOM 1487 C CA . ASN A 1 191 ? -0.414 -1.209 -17.277 1.00 91.50 191 ASN A CA 1
ATOM 1488 C C . ASN A 1 191 ? -1.028 -2.176 -18.295 1.00 91.50 191 ASN A C 1
ATOM 1490 O O . ASN A 1 191 ? -2.111 -1.899 -18.794 1.00 91.50 191 ASN A O 1
ATOM 1494 N N . SER A 1 192 ? -0.411 -3.337 -18.529 1.00 91.12 192 SER A N 1
ATOM 1495 C CA . SER A 1 192 ? -0.959 -4.395 -19.393 1.00 91.12 192 SER A CA 1
ATOM 1496 C C . SER A 1 192 ? -2.345 -4.854 -18.925 1.00 91.12 192 SER A C 1
ATOM 1498 O O . SER A 1 192 ? -3.261 -5.033 -19.730 1.00 91.12 192 SER A O 1
ATOM 1500 N N . TYR A 1 193 ? -2.539 -5.001 -17.611 1.00 94.44 193 TYR A N 1
ATOM 1501 C CA . TYR A 1 193 ? -3.846 -5.306 -17.034 1.00 94.44 193 TYR A CA 1
ATOM 1502 C C . TYR A 1 193 ? -4.862 -4.180 -17.280 1.00 94.44 193 TYR A C 1
ATOM 1504 O O . TYR A 1 193 ? -5.979 -4.447 -17.728 1.00 94.44 193 TYR A O 1
ATOM 1512 N N . LEU A 1 194 ? -4.471 -2.931 -17.025 1.00 94.56 194 LEU A N 1
ATOM 1513 C CA . LEU A 1 194 ? -5.315 -1.754 -17.233 1.00 94.56 194 LEU A CA 1
ATOM 1514 C C . LEU A 1 194 ? -5.705 -1.576 -18.709 1.00 94.56 194 LEU A C 1
ATOM 1516 O O . LEU A 1 194 ? -6.861 -1.270 -18.995 1.00 94.56 194 LEU A O 1
ATOM 1520 N N . ASP A 1 195 ? -4.795 -1.855 -19.643 1.00 93.69 195 ASP A N 1
ATOM 1521 C CA . ASP A 1 195 ? -5.051 -1.820 -21.087 1.00 93.69 195 ASP A CA 1
ATOM 1522 C C . ASP A 1 195 ? -6.105 -2.857 -21.494 1.00 93.69 195 ASP A C 1
ATOM 1524 O O . ASP A 1 195 ? -7.066 -2.528 -22.189 1.00 93.69 195 ASP A O 1
ATOM 1528 N N . ARG A 1 196 ? -5.983 -4.099 -20.999 1.00 93.56 196 ARG A N 1
ATOM 1529 C CA . ARG A 1 196 ? -6.972 -5.172 -21.237 1.00 93.56 196 ARG A CA 1
ATOM 1530 C C . ARG A 1 196 ? -8.350 -4.849 -20.666 1.00 93.56 196 ARG A C 1
ATOM 1532 O O . ARG A 1 196 ? -9.344 -5.388 -21.138 1.00 93.56 196 ARG A O 1
ATOM 1539 N N . ARG A 1 197 ? -8.407 -4.011 -19.631 1.00 91.50 197 ARG A N 1
ATOM 1540 C CA . ARG A 1 197 ? -9.648 -3.527 -19.011 1.00 91.50 197 ARG A CA 1
ATOM 1541 C C . ARG A 1 197 ? -10.087 -2.161 -19.549 1.00 91.50 197 ARG A C 1
ATOM 1543 O O . ARG A 1 197 ? -11.023 -1.584 -19.008 1.00 91.50 197 ARG A O 1
ATOM 1550 N N . HIS A 1 198 ? -9.440 -1.664 -20.605 1.00 91.12 198 HIS A N 1
ATOM 1551 C CA . HIS A 1 198 ? -9.761 -0.407 -21.283 1.00 91.12 198 HIS A CA 1
ATOM 1552 C C . HIS A 1 198 ? -9.716 0.837 -20.380 1.00 91.12 198 HIS A C 1
ATOM 1554 O O . HIS A 1 198 ? -10.447 1.801 -20.604 1.00 91.12 198 HIS A O 1
ATOM 1560 N N . PHE A 1 199 ? -8.839 0.850 -19.372 1.00 92.25 199 PHE A N 1
ATOM 1561 C CA . PHE A 1 199 ? -8.608 2.054 -18.575 1.00 92.25 199 PHE A CA 1
ATOM 1562 C C . PHE A 1 199 ? -7.945 3.136 -19.441 1.00 92.25 199 PHE A C 1
ATOM 1564 O O . PHE A 1 199 ? -7.000 2.825 -20.177 1.00 92.25 199 PHE A O 1
ATOM 1571 N N . PRO A 1 200 ? -8.359 4.410 -19.324 1.00 89.00 200 PRO A N 1
ATOM 1572 C CA . PRO A 1 200 ? -7.754 5.511 -20.062 1.00 89.00 200 PRO A CA 1
ATOM 1573 C C . PRO A 1 200 ? -6.243 5.584 -19.842 1.00 89.00 200 PRO A C 1
ATOM 1575 O O . PRO A 1 200 ? -5.745 5.330 -18.741 1.00 89.00 200 PRO A O 1
ATOM 1578 N N . MET A 1 201 ? -5.506 5.944 -20.891 1.00 87.25 201 MET A N 1
ATOM 1579 C CA . MET A 1 201 ? -4.075 6.196 -20.768 1.00 87.25 201 MET A CA 1
ATOM 1580 C C . MET A 1 201 ? -3.866 7.562 -20.116 1.00 87.25 201 MET A C 1
ATOM 1582 O O . MET A 1 201 ? -4.321 8.580 -20.631 1.00 87.25 201 MET A O 1
ATOM 1586 N N . MET A 1 202 ? -3.195 7.566 -18.970 1.00 83.88 202 MET A N 1
ATOM 1587 C CA . MET A 1 202 ? -2.848 8.752 -18.195 1.00 83.88 202 MET A CA 1
ATOM 1588 C C . MET A 1 202 ? -1.475 8.510 -17.582 1.00 83.88 202 MET A C 1
ATOM 1590 O O . MET A 1 202 ? -1.267 7.490 -16.928 1.00 83.88 202 MET A O 1
ATOM 1594 N N . GLU A 1 203 ? -0.554 9.446 -17.778 1.00 74.62 203 GLU A N 1
ATOM 1595 C CA . GLU A 1 203 ? 0.798 9.349 -17.234 1.00 74.62 203 GLU A CA 1
ATOM 1596 C C . GLU A 1 203 ? 0.957 10.298 -16.049 1.00 74.62 203 GLU A C 1
ATOM 1598 O O . GLU A 1 203 ? 0.576 11.472 -16.108 1.00 74.62 203 GLU A O 1
ATOM 1603 N N . MET A 1 204 ? 1.552 9.804 -14.963 1.00 76.69 204 MET A N 1
ATOM 1604 C CA . MET A 1 204 ? 2.113 10.687 -13.949 1.00 76.69 204 MET A CA 1
ATOM 1605 C C . MET A 1 204 ? 3.531 11.061 -14.383 1.00 76.69 204 MET A C 1
ATOM 1607 O O . MET A 1 204 ? 4.300 10.195 -14.788 1.00 76.69 204 MET A O 1
ATOM 1611 N N . LYS A 1 205 ? 3.896 12.346 -14.302 1.00 72.31 205 LYS A N 1
ATOM 1612 C CA . LYS A 1 205 ? 5.271 12.766 -14.602 1.00 72.31 205 LYS A CA 1
ATOM 1613 C C . LYS A 1 205 ? 6.237 12.135 -13.595 1.00 72.31 205 LYS A C 1
ATOM 1615 O O . LYS A 1 205 ? 6.155 12.429 -12.401 1.00 72.31 205 LYS A O 1
ATOM 1620 N N . GLU A 1 206 ? 7.142 11.303 -14.095 1.00 66.56 206 GLU A N 1
ATOM 1621 C CA . GLU A 1 206 ? 8.264 10.741 -13.341 1.00 66.56 206 GLU A CA 1
ATOM 1622 C C . GLU A 1 206 ? 9.443 11.711 -13.332 1.00 66.56 206 GLU A C 1
ATOM 1624 O O . GLU A 1 206 ? 9.688 12.428 -14.309 1.00 66.56 206 GLU A O 1
ATOM 1629 N N . SER A 1 207 ? 10.206 11.719 -12.241 1.00 67.44 207 SER A N 1
ATOM 1630 C CA . SER A 1 207 ? 11.544 12.295 -12.279 1.00 67.44 207 SER A CA 1
ATOM 1631 C C . SER A 1 207 ? 12.531 11.297 -12.903 1.00 67.44 207 SER A C 1
ATOM 1633 O O . SER A 1 207 ? 12.332 10.082 -12.873 1.00 67.44 207 SER A O 1
ATOM 1635 N N . ALA A 1 208 ? 13.641 11.796 -13.452 1.00 64.12 208 ALA A N 1
ATOM 1636 C CA . ALA A 1 208 ? 14.702 10.930 -13.976 1.00 64.12 208 ALA A CA 1
ATOM 1637 C C . ALA A 1 208 ? 15.342 10.038 -12.886 1.00 64.12 208 ALA A C 1
ATOM 1639 O O . ALA A 1 208 ? 15.905 8.991 -13.205 1.00 64.12 208 ALA A O 1
ATOM 1640 N N . GLY A 1 209 ? 15.265 10.441 -11.611 1.00 64.44 209 GLY A N 1
ATOM 1641 C CA . GLY A 1 209 ? 15.685 9.625 -10.466 1.00 64.44 209 GLY A CA 1
ATOM 1642 C C . GLY A 1 209 ? 14.757 8.42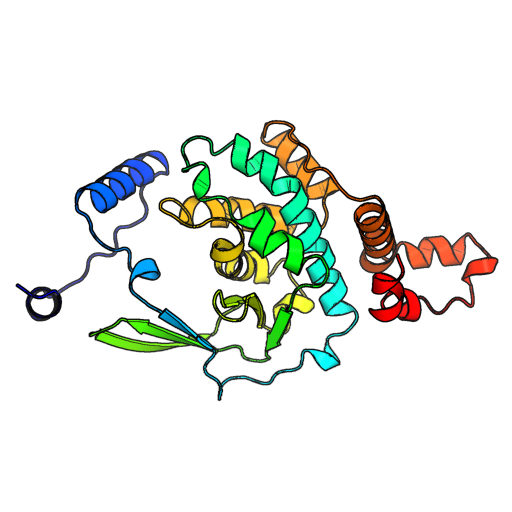6 -10.256 1.00 64.44 209 GLY A C 1
ATOM 1643 O O . GLY A 1 209 ? 15.232 7.292 -10.190 1.00 64.44 209 GLY A O 1
ATOM 1644 N N . ASP A 1 210 ? 13.441 8.661 -10.284 1.00 62.78 210 ASP A N 1
ATOM 1645 C CA . ASP A 1 210 ? 12.404 7.629 -10.101 1.00 62.78 210 ASP A CA 1
ATOM 1646 C C . ASP A 1 210 ? 12.539 6.513 -11.147 1.00 62.78 210 ASP A C 1
ATOM 1648 O O . ASP A 1 210 ? 12.559 5.325 -10.819 1.00 62.78 210 ASP A O 1
ATOM 1652 N N . GLN A 1 211 ? 12.762 6.896 -12.408 1.00 63.81 211 GLN A N 1
ATOM 1653 C CA . GLN A 1 211 ? 12.984 5.953 -13.507 1.00 63.81 211 GLN A CA 1
ATOM 1654 C C . GLN A 1 211 ? 14.198 5.051 -13.279 1.00 63.81 211 GLN A C 1
ATOM 1656 O O . GLN A 1 211 ? 14.160 3.853 -13.573 1.00 63.81 211 GLN A O 1
ATOM 1661 N N . ARG A 1 212 ? 15.293 5.607 -12.752 1.00 66.81 212 ARG A N 1
ATOM 1662 C CA . ARG A 1 212 ? 16.516 4.843 -12.476 1.00 66.81 212 ARG A CA 1
ATOM 1663 C C . ARG A 1 212 ? 16.326 3.886 -11.304 1.00 66.81 212 ARG A C 1
ATOM 1665 O O . ARG A 1 212 ? 16.763 2.739 -11.401 1.00 66.81 212 ARG A O 1
ATOM 1672 N N . LEU A 1 213 ? 15.636 4.317 -10.248 1.00 65.44 213 LEU A N 1
ATOM 1673 C CA . LEU A 1 213 ? 15.302 3.468 -9.101 1.00 65.44 213 LEU A CA 1
ATOM 1674 C C . LEU A 1 213 ? 14.371 2.317 -9.500 1.00 65.44 213 LEU A C 1
ATOM 1676 O O . LEU A 1 213 ? 14.626 1.173 -9.123 1.00 65.44 213 LEU A O 1
ATOM 1680 N N . MET A 1 214 ? 13.365 2.577 -10.339 1.00 64.75 214 MET A N 1
ATOM 1681 C CA . MET A 1 214 ? 12.492 1.536 -10.885 1.00 64.75 214 MET A CA 1
ATOM 1682 C C . MET A 1 214 ? 13.258 0.500 -11.702 1.00 64.75 214 MET A C 1
ATOM 1684 O O . MET A 1 214 ? 13.083 -0.699 -11.499 1.00 64.75 214 MET A O 1
ATOM 1688 N N . ARG A 1 215 ? 14.131 0.938 -12.615 1.00 67.69 215 ARG A N 1
ATOM 1689 C CA . ARG A 1 215 ? 14.936 0.013 -13.425 1.00 67.69 215 ARG A CA 1
ATOM 1690 C C . ARG A 1 215 ? 15.867 -0.830 -12.566 1.00 67.69 215 ARG A C 1
ATOM 1692 O O . ARG A 1 215 ? 16.001 -2.026 -12.811 1.00 67.69 215 ARG A O 1
ATOM 1699 N N . LEU A 1 216 ? 16.472 -0.230 -11.543 1.00 69.31 216 LEU A N 1
ATOM 1700 C CA . LEU A 1 216 ? 17.308 -0.953 -10.593 1.00 69.31 216 LEU A CA 1
ATOM 1701 C C . LEU A 1 216 ? 16.496 -2.001 -9.820 1.00 69.31 216 LEU A C 1
ATOM 1703 O O . LEU A 1 216 ? 16.917 -3.152 -9.713 1.00 69.31 216 LEU A O 1
ATOM 1707 N N . ALA A 1 217 ? 15.308 -1.634 -9.341 1.00 65.12 217 ALA A N 1
ATOM 1708 C CA . ALA A 1 217 ? 14.401 -2.545 -8.660 1.00 65.12 217 ALA A CA 1
ATOM 1709 C C . ALA A 1 217 ? 13.918 -3.692 -9.560 1.00 65.12 217 ALA A C 1
ATOM 1711 O O . ALA A 1 217 ? 13.925 -4.841 -9.128 1.00 65.12 217 ALA A O 1
ATOM 1712 N N . GLU A 1 218 ? 13.554 -3.422 -10.818 1.00 64.38 218 GLU A N 1
ATOM 1713 C CA . GLU A 1 218 ? 13.209 -4.463 -11.797 1.00 64.38 218 GLU A CA 1
ATOM 1714 C C . GLU A 1 218 ? 14.367 -5.459 -11.970 1.00 64.38 218 GLU A C 1
ATOM 1716 O O . GLU A 1 218 ? 14.169 -6.676 -11.954 1.00 64.38 218 GLU A O 1
ATOM 1721 N N . VAL A 1 219 ? 15.600 -4.959 -12.078 1.00 68.25 219 VAL A N 1
ATOM 1722 C CA . VAL A 1 219 ? 16.780 -5.818 -12.223 1.00 68.25 219 VAL A CA 1
ATOM 1723 C C . VAL A 1 219 ? 16.989 -6.707 -10.992 1.00 68.25 219 VAL A C 1
ATOM 1725 O O . VAL A 1 219 ? 17.298 -7.893 -11.138 1.00 68.25 219 VAL A O 1
ATOM 1728 N N . LEU A 1 220 ? 16.801 -6.155 -9.791 1.00 66.44 220 LEU A N 1
ATOM 1729 C CA . LEU A 1 220 ? 17.059 -6.837 -8.519 1.00 66.44 220 LEU A CA 1
ATOM 1730 C C . LEU A 1 220 ? 15.934 -7.783 -8.077 1.00 66.44 220 LEU A C 1
ATOM 1732 O O . LEU A 1 220 ? 16.230 -8.812 -7.468 1.00 66.44 220 LEU A O 1
ATOM 1736 N N . ASN A 1 221 ? 14.675 -7.445 -8.357 1.00 59.94 221 ASN A N 1
ATOM 1737 C CA . ASN A 1 221 ? 13.501 -8.180 -7.873 1.00 59.94 221 ASN A CA 1
ATOM 1738 C C . ASN A 1 221 ? 13.114 -9.347 -8.790 1.00 59.94 221 ASN A C 1
ATOM 1740 O O . ASN A 1 221 ? 12.576 -10.337 -8.313 1.00 59.94 221 ASN A O 1
ATOM 1744 N N . TYR A 1 222 ? 13.418 -9.267 -10.089 1.00 59.19 222 TYR A N 1
ATOM 1745 C CA . TYR A 1 222 ? 13.111 -10.338 -11.048 1.00 59.19 222 TYR A CA 1
ATOM 1746 C C . TYR A 1 222 ? 14.277 -11.310 -11.277 1.00 59.19 222 TYR A C 1
ATOM 1748 O O . TYR A 1 222 ? 14.269 -12.054 -12.253 1.00 59.19 222 TYR A O 1
ATOM 1756 N N . GLY A 1 223 ? 15.324 -11.267 -10.445 1.00 58.44 223 GLY A N 1
ATOM 1757 C CA . GLY A 1 223 ? 16.522 -12.094 -10.646 1.00 58.44 223 GLY A CA 1
ATOM 1758 C C . GLY A 1 223 ? 17.287 -11.769 -11.936 1.00 58.44 223 GLY A C 1
ATOM 1759 O O . GLY A 1 223 ? 18.229 -12.470 -12.293 1.00 58.44 223 GLY A O 1
ATOM 1760 N N . SER A 1 224 ? 16.929 -10.686 -12.640 1.00 66.12 224 SER A N 1
ATOM 1761 C CA . SER A 1 224 ? 17.559 -10.307 -13.912 1.00 66.12 224 SER A CA 1
ATOM 1762 C C . SER A 1 224 ? 19.052 -10.021 -13.744 1.00 66.12 224 SER A C 1
ATOM 1764 O O . SER A 1 224 ? 19.810 -10.160 -14.700 1.00 66.12 224 SER A O 1
ATOM 1766 N N . TYR A 1 225 ? 19.496 -9.666 -12.534 1.00 67.06 225 TYR A N 1
ATOM 1767 C CA . TYR A 1 225 ? 20.913 -9.529 -12.205 1.00 67.06 225 TYR A CA 1
ATOM 1768 C C . TYR A 1 225 ? 21.707 -10.836 -12.381 1.00 67.06 225 TYR A C 1
ATOM 1770 O O . TYR A 1 225 ? 22.886 -10.774 -12.715 1.00 67.06 225 TYR A O 1
ATOM 1778 N N . GLU A 1 226 ? 21.089 -12.010 -12.224 1.00 69.69 226 GLU A N 1
ATOM 1779 C CA . GLU A 1 226 ? 21.745 -13.307 -12.457 1.00 69.69 226 GLU A CA 1
ATOM 1780 C C . GLU A 1 226 ? 21.973 -13.541 -13.952 1.00 69.69 226 GLU A C 1
ATOM 1782 O O . GLU A 1 226 ? 23.062 -13.938 -14.380 1.00 69.69 226 GLU A O 1
ATOM 1787 N N . ASN A 1 227 ? 20.986 -13.169 -14.771 1.00 70.25 227 ASN A N 1
ATOM 1788 C CA . ASN A 1 227 ? 21.141 -13.131 -16.222 1.00 70.25 227 ASN A CA 1
ATOM 1789 C C . ASN A 1 227 ? 22.208 -12.109 -16.642 1.00 70.25 227 ASN A C 1
ATOM 1791 O O . ASN A 1 227 ? 23.056 -12.422 -17.470 1.00 70.25 227 ASN A O 1
ATOM 1795 N N . LEU A 1 228 ? 22.252 -10.920 -16.038 1.00 72.25 228 LEU A N 1
ATOM 1796 C CA . LEU A 1 228 ? 23.310 -9.944 -16.319 1.00 72.25 228 LEU A CA 1
ATOM 1797 C C . LEU A 1 228 ? 24.698 -10.467 -15.908 1.00 72.25 228 LEU A C 1
ATOM 1799 O O . LEU A 1 228 ? 25.650 -10.345 -16.674 1.00 72.25 228 LEU A O 1
ATOM 1803 N N . ARG A 1 229 ? 24.818 -11.116 -14.746 1.00 79.31 229 ARG A N 1
ATOM 1804 C CA . ARG A 1 229 ? 26.076 -11.705 -14.260 1.00 79.31 229 ARG A CA 1
ATOM 1805 C C . ARG A 1 229 ? 26.607 -12.802 -15.188 1.00 79.31 229 ARG A C 1
ATOM 1807 O O . ARG A 1 229 ? 27.816 -12.915 -15.362 1.00 79.31 229 ARG A O 1
ATOM 1814 N N . SER A 1 230 ? 25.722 -13.602 -15.780 1.00 75.94 230 SER A N 1
ATOM 1815 C CA . SER A 1 230 ? 26.119 -14.667 -16.712 1.00 75.94 230 SER A CA 1
ATOM 1816 C C . SER A 1 230 ? 26.587 -14.150 -18.079 1.00 75.94 230 SER A C 1
ATOM 1818 O O . SER A 1 230 ? 27.372 -14.830 -18.735 1.00 75.94 230 SER A O 1
ATOM 1820 N N . HIS A 1 231 ? 26.158 -12.951 -18.491 1.00 79.31 231 HIS A N 1
ATOM 1821 C CA . HIS A 1 231 ? 26.468 -12.386 -19.812 1.00 79.31 231 HIS A CA 1
ATOM 1822 C C . HIS A 1 231 ? 27.561 -11.307 -19.794 1.00 79.31 231 HIS A C 1
ATOM 1824 O O . HIS A 1 231 ? 28.150 -11.024 -20.837 1.00 79.31 231 HIS A O 1
ATOM 1830 N N . PHE A 1 232 ? 27.851 -10.704 -18.638 1.00 77.69 232 PHE A N 1
ATOM 1831 C CA . PHE A 1 232 ? 28.821 -9.616 -18.518 1.00 77.69 232 PHE A CA 1
ATOM 1832 C C . PHE A 1 232 ? 29.909 -9.945 -17.492 1.00 77.69 232 PHE A C 1
ATOM 1834 O O . PHE A 1 232 ? 29.664 -9.969 -16.287 1.00 77.69 232 PHE A O 1
ATOM 1841 N N . GLU A 1 233 ? 31.141 -10.126 -17.977 1.00 80.38 233 GLU A N 1
ATOM 1842 C CA . GLU A 1 233 ? 32.309 -10.478 -17.153 1.00 80.38 233 GLU A CA 1
ATOM 1843 C C . GLU A 1 233 ? 32.568 -9.459 -16.033 1.00 80.38 233 GLU A C 1
ATOM 1845 O O . GLU A 1 233 ? 32.892 -9.830 -14.909 1.00 80.38 233 GLU A O 1
ATOM 1850 N N . SER A 1 234 ? 32.332 -8.173 -16.311 1.00 78.75 234 SER A N 1
ATOM 1851 C CA . SER A 1 234 ? 32.482 -7.073 -15.350 1.00 78.75 234 SER A CA 1
ATOM 1852 C C . SER A 1 234 ? 31.534 -7.154 -14.150 1.00 78.75 234 SER A C 1
ATOM 1854 O O . SER A 1 234 ? 31.747 -6.447 -13.168 1.00 78.75 234 SER A O 1
ATOM 1856 N N . LEU A 1 235 ? 30.496 -7.993 -14.217 1.00 76.69 235 LEU A N 1
ATOM 1857 C CA . LEU A 1 235 ? 29.481 -8.149 -13.178 1.00 76.69 235 LEU A CA 1
ATOM 1858 C C . LEU A 1 235 ? 29.628 -9.447 -12.365 1.00 76.69 235 LEU A C 1
ATOM 1860 O O . LEU A 1 235 ? 28.876 -9.642 -11.404 1.00 76.69 235 LEU A O 1
ATOM 1864 N N . LYS A 1 236 ? 30.582 -10.333 -12.702 1.00 78.19 236 LYS A N 1
ATOM 1865 C CA . LYS A 1 236 ? 30.774 -11.627 -12.014 1.00 78.19 236 LYS A CA 1
ATOM 1866 C C . LYS A 1 236 ? 31.033 -11.473 -10.520 1.00 78.19 236 LYS A C 1
ATOM 1868 O O . LYS A 1 236 ? 30.325 -12.087 -9.723 1.00 78.19 236 LYS A O 1
ATOM 1873 N N . ASP A 1 237 ? 31.938 -10.571 -10.158 1.00 81.00 237 ASP A N 1
ATOM 1874 C CA . ASP A 1 237 ? 32.339 -10.331 -8.766 1.00 81.00 237 ASP A CA 1
ATOM 1875 C C . ASP A 1 237 ? 31.554 -9.191 -8.096 1.00 81.00 237 ASP A C 1
ATOM 1877 O O . ASP A 1 237 ? 31.840 -8.800 -6.962 1.00 81.00 237 ASP A O 1
ATOM 1881 N N . CYS A 1 238 ? 30.547 -8.627 -8.775 1.00 78.06 238 CYS A N 1
ATOM 1882 C CA . CYS A 1 238 ? 29.726 -7.575 -8.188 1.00 78.06 238 CYS A CA 1
ATOM 1883 C C . CYS A 1 238 ? 28.850 -8.125 -7.061 1.00 78.06 238 CYS A C 1
ATOM 1885 O O . CYS A 1 238 ? 28.076 -9.064 -7.251 1.00 78.06 238 CYS A O 1
ATOM 1887 N N . ASP A 1 239 ? 28.914 -7.481 -5.898 1.00 77.69 239 ASP A N 1
ATOM 1888 C CA . ASP A 1 239 ? 27.983 -7.720 -4.801 1.00 77.69 239 ASP A CA 1
ATOM 1889 C C . ASP A 1 239 ? 26.688 -6.924 -5.020 1.00 77.69 239 ASP A C 1
ATOM 1891 O O . ASP A 1 239 ? 26.562 -5.765 -4.617 1.00 77.69 239 ASP A O 1
ATOM 1895 N N . PHE A 1 240 ? 25.714 -7.559 -5.673 1.00 71.62 240 PHE A N 1
ATOM 1896 C CA . PHE A 1 240 ? 24.401 -6.973 -5.953 1.00 71.62 240 PHE A CA 1
ATOM 1897 C C . PHE A 1 240 ? 23.585 -6.670 -4.687 1.00 71.62 240 PHE A C 1
ATOM 1899 O O . PHE A 1 240 ? 22.629 -5.899 -4.759 1.00 71.62 240 PHE A O 1
ATOM 1906 N N . ASN A 1 241 ? 23.959 -7.192 -3.511 1.00 69.06 241 ASN A N 1
ATOM 1907 C CA . ASN A 1 241 ? 23.305 -6.781 -2.267 1.00 69.06 241 ASN A CA 1
ATOM 1908 C C . ASN A 1 241 ? 23.600 -5.316 -1.933 1.00 69.06 241 ASN A C 1
ATOM 1910 O O . ASN A 1 241 ? 22.732 -4.639 -1.390 1.00 69.06 241 ASN A O 1
ATOM 1914 N N . LYS A 1 242 ? 24.752 -4.776 -2.355 1.00 72.44 242 LYS A N 1
ATOM 1915 C CA . LYS A 1 242 ? 25.053 -3.338 -2.231 1.00 72.44 242 LYS A CA 1
ATOM 1916 C C . LYS A 1 242 ? 24.153 -2.466 -3.100 1.00 72.44 242 LYS A C 1
ATOM 1918 O O . LYS A 1 242 ? 24.022 -1.277 -2.844 1.00 72.44 242 LYS A O 1
ATOM 1923 N N . TRP A 1 243 ? 23.521 -3.036 -4.126 1.00 70.25 243 TRP A N 1
ATOM 1924 C CA . TRP A 1 243 ? 22.569 -2.306 -4.965 1.00 70.25 243 TRP A CA 1
ATOM 1925 C C . TRP A 1 243 ? 21.189 -2.178 -4.310 1.00 70.25 243 TRP A C 1
ATOM 1927 O O . TRP A 1 243 ? 20.358 -1.402 -4.776 1.00 70.25 243 TRP A O 1
ATOM 1937 N N . ARG A 1 244 ? 20.958 -2.908 -3.212 1.00 63.22 244 ARG A N 1
ATOM 1938 C CA . ARG A 1 244 ? 19.776 -2.795 -2.348 1.00 63.22 244 ARG A CA 1
ATOM 1939 C C . ARG A 1 244 ? 19.982 -1.814 -1.184 1.00 63.22 244 ARG A C 1
ATOM 1941 O O . ARG A 1 244 ? 19.105 -1.710 -0.339 1.00 63.22 244 ARG A O 1
ATOM 1948 N N . ASP A 1 245 ? 21.131 -1.137 -1.115 1.00 67.56 245 ASP A N 1
ATOM 1949 C CA . ASP A 1 245 ? 21.459 -0.200 -0.038 1.00 67.56 245 ASP A CA 1
ATOM 1950 C C . ASP A 1 245 ? 20.712 1.137 -0.206 1.00 67.56 245 ASP A C 1
ATOM 1952 O O . ASP A 1 245 ? 20.849 1.821 -1.226 1.00 67.56 245 ASP A O 1
ATOM 1956 N N . ASP A 1 246 ? 19.983 1.549 0.831 1.00 60.16 246 ASP A N 1
ATOM 1957 C CA . ASP A 1 246 ? 19.296 2.843 0.915 1.00 60.16 246 ASP A CA 1
ATOM 1958 C C . ASP A 1 246 ? 20.237 4.032 0.654 1.00 60.16 246 ASP A C 1
ATOM 1960 O O . ASP A 1 246 ? 19.830 5.054 0.095 1.00 60.16 246 ASP A O 1
ATOM 1964 N N . ALA A 1 247 ? 21.512 3.930 1.044 1.00 64.88 247 ALA A N 1
ATOM 1965 C CA . ALA A 1 247 ? 22.504 4.976 0.815 1.00 64.88 247 ALA A CA 1
ATOM 1966 C C . ALA A 1 247 ? 22.862 5.136 -0.670 1.00 64.88 247 ALA A C 1
ATOM 1968 O O . ALA A 1 247 ? 23.222 6.237 -1.095 1.00 64.88 247 ALA A O 1
ATOM 1969 N N . LEU A 1 248 ? 22.770 4.062 -1.461 1.00 65.25 248 LEU A N 1
ATOM 1970 C CA . LEU A 1 248 ? 22.918 4.125 -2.914 1.00 65.25 248 LEU A CA 1
ATOM 1971 C C . LEU A 1 248 ? 21.685 4.777 -3.543 1.00 65.25 248 LEU A C 1
ATOM 1973 O O . LEU A 1 248 ? 21.825 5.628 -4.414 1.00 65.25 248 LEU A O 1
ATOM 1977 N N . HIS A 1 249 ? 20.490 4.425 -3.070 1.00 63.81 249 HIS A N 1
ATOM 1978 C CA . HIS A 1 249 ? 19.231 4.921 -3.629 1.00 63.81 249 HIS A CA 1
ATOM 1979 C C . HIS A 1 249 ? 19.058 6.422 -3.389 1.00 63.81 249 HIS A C 1
ATOM 1981 O O . HIS A 1 249 ? 18.617 7.133 -4.280 1.00 63.81 249 HIS A O 1
ATOM 1987 N N . LYS A 1 250 ? 19.527 6.935 -2.244 1.00 61.38 250 LYS A N 1
ATOM 1988 C CA . LYS A 1 250 ? 19.581 8.381 -1.950 1.00 61.38 250 LYS A CA 1
ATOM 1989 C C . LYS A 1 250 ? 20.522 9.184 -2.862 1.00 61.38 250 LYS A C 1
ATOM 1991 O O . LYS A 1 250 ? 20.472 10.411 -2.832 1.00 61.38 250 LYS A O 1
ATOM 1996 N N . LYS A 1 251 ? 21.422 8.528 -3.605 1.00 60.66 251 LYS A N 1
ATOM 1997 C CA . LYS A 1 251 ? 22.384 9.172 -4.522 1.00 60.66 251 LYS A CA 1
ATOM 1998 C C . LYS A 1 251 ? 21.925 9.170 -5.988 1.00 60.66 251 LYS A C 1
ATOM 2000 O O . LYS A 1 251 ? 22.586 9.819 -6.799 1.00 60.66 251 LYS A O 1
ATOM 2005 N N . ILE A 1 252 ? 20.876 8.414 -6.325 1.00 57.00 252 ILE A N 1
ATOM 2006 C CA . ILE A 1 252 ? 20.324 8.240 -7.685 1.00 57.00 252 ILE A CA 1
ATOM 2007 C C . ILE A 1 252 ? 19.245 9.291 -7.964 1.00 57.00 252 ILE A C 1
ATOM 2009 O O . ILE A 1 252 ? 19.194 9.774 -9.130 1.00 57.00 252 ILE A O 1
#

Foldseek 3Di:
DDPVVVVVPDPDDDDPDDDPPVVVVVVLVVCVVVVPQDPVNQKDKAFPPPFFDWCQVVCQLLLLLVLLLLLLLLFCLVLVCQVPVVDDNVFFQLVPQSNCSSAVFAEIEGAQTWIWIAGPPPGIDIDGAQWAQDPVNSYIYGYNVCSVPVLVSLLRVLVRCLSNTGDDGPSVVRSVLSSVSSNQSGNVSSVVVCVVVVRDDDGDDDDPLSVVSSVLSCCVVVVVLVVVCVVDVVSVPDDSSVSSDPVVSVVD

Radius of gyration: 20.66 Å; chains: 1; bounding box: 66×31×45 Å

pLDDT: mean 76.38, std 15.61, range [36.25, 95.25]

Sequence (252 aa):
PTLEALFSKAGTFYLVETGPADEREEVIAFYDAMKIRRLRDSYTAEVDSKSGRDITNLSGGRLQGLKSVLHALAMVMPRVEKQRDHLGPDGWVYRKRLKPLGEAGAIRVIRNLQVRMNLEGVGSVSDAMTARFDPQEKTLLIEEAVLDDPRDHSWGLAEGLIPCIFEGSGEDSLVEIVELLLGRSNMREMNSYLDRRHFPMMEMKESAGDQRLMRLAEVLNYGSYENLRSHFESLKDCDFNKWRDDALHKKI